Protein AF-A0A090TB58-F1 (afdb_monomer_lite)

Secondary structure (DSSP, 8-state):
-HHHHH-HHHHHHTT--HHHHHHHHHHHHHHHHHHHHHTT--TTS-THHHHHHHHHHHHHHHHHHHHHHHHHHHHHHH-TT--HHHHHHHH-PPP-HHHHHHHHHHHHHHHHH-HHHHIIIIIS---TTHHHHHHHHHHHHHHHHHHHHHHHHHHHHHH-TTS-GGGHHHHHHHHTT-HHHHHHHHHHHHHHHHHHHHHHHHHHHHHHIIIIIHHHHHHHHHHHHHHHHHHHHHHHHHTT-

Sequence (241 aa):
MGLEVVAPDLASELGYQDKHISWFVVGALAIFTMLFGTRHIDNTEHHRGMMMAVAFESIVKLVAFLVVGFFILYLAWERPDIKLTELASSTYQSPNIPTLLIHTGLTMMAIVCLPRQFHTMVVENERAQDLHTARWLFPVYLVLMGLFVLPIAWVGQGLLMGTSPDTFVISIPKFAEANNIALLAFLGGTSAASGMVIVSTIALAIMMSNDLVMPLLLRRIKLAHRSHRHLSGLLLIIRRA

pLDDT: mean 79.63, std 13.16, range [37.31, 96.44]

InterPro domains:
  IPR038377 Sodium/glucose symporter superfamily [G3DSA:1.20.1730.10] (4-240)

Organism: NCBI:txid990268

Foldseek 3Di:
DLCCLLCVVVCVVVVHDPVVVVVVVVVVLVVVLCVLLVVPPPPD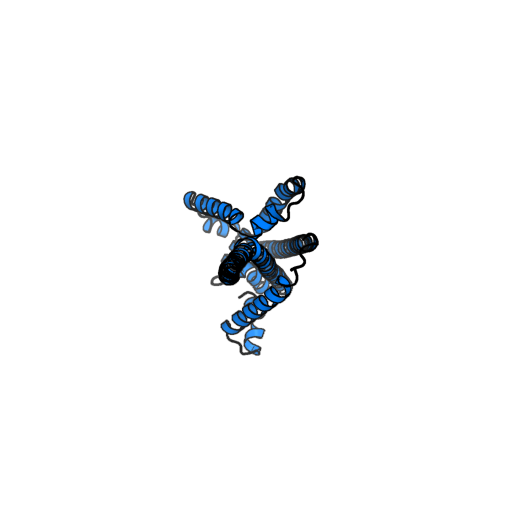DAPVVLVVVLVVLLVLLLVLLLVLLVVLVVVLVVDPLQPVVVLCVVVDDDDPPVVVVVVVVVVVVCCVPQLLNCCCVPVNCPDPVVVVVCVPVVVVSVCSNVVSLSSLQSSCVSPPPPDDSVNSSQNVCVVVVNSVSSVSSVVSVVSVVSSVVNSSSNSVVVCCCVPPVVVVVVVVVVVVVVVVVVVVVVVVVVVVD

Radius of gyration: 26.09 Å; chains: 1; bounding box: 77×50×77 Å

Structure (mmCIF, N/CA/C/O backbone):
data_AF-A0A090TB58-F1
#
_entry.id   AF-A0A090TB58-F1
#
loop_
_atom_site.group_PDB
_atom_site.id
_atom_site.type_symbol
_atom_site.label_atom_id
_atom_site.label_alt_id
_atom_site.label_comp_id
_atom_site.label_asym_id
_atom_site.label_entity_id
_atom_site.label_seq_id
_atom_site.pdbx_PDB_ins_code
_atom_site.Cartn_x
_atom_site.Cartn_y
_atom_site.Cartn_z
_atom_site.occupancy
_atom_site.B_iso_or_equiv
_atom_site.auth_seq_id
_atom_site.auth_comp_id
_atom_site.auth_asym_id
_atom_site.auth_atom_id
_atom_site.pdbx_PDB_model_num
ATOM 1 N N . MET A 1 1 ? 7.534 -13.313 9.478 1.00 57.72 1 MET A N 1
ATOM 2 C CA . MET A 1 1 ? 6.704 -12.161 9.912 1.00 57.72 1 MET A CA 1
ATOM 3 C C . MET A 1 1 ? 5.206 -12.373 9.678 1.00 57.72 1 MET A C 1
ATOM 5 O O . MET A 1 1 ? 4.552 -12.787 10.614 1.00 57.72 1 MET A O 1
ATOM 9 N N . GLY A 1 2 ? 4.614 -12.179 8.488 1.00 61.72 2 GLY A N 1
ATOM 10 C CA . GLY A 1 2 ? 3.152 -12.390 8.326 1.00 61.72 2 GLY A CA 1
ATOM 11 C C . GLY A 1 2 ? 2.697 -13.858 8.430 1.00 61.72 2 GLY A C 1
ATOM 12 O O . GLY A 1 2 ? 1.627 -14.148 8.952 1.00 61.72 2 GLY A O 1
ATOM 13 N N . LEU A 1 3 ? 3.541 -14.785 7.969 1.00 67.81 3 LEU A N 1
ATOM 14 C CA . LEU A 1 3 ? 3.251 -16.223 7.923 1.00 67.81 3 LEU A CA 1
ATOM 15 C C . LEU A 1 3 ? 3.259 -16.865 9.323 1.00 67.81 3 LEU A C 1
ATOM 17 O O . LEU A 1 3 ? 2.386 -17.665 9.618 1.00 67.81 3 LEU A O 1
ATOM 21 N N . GLU A 1 4 ? 4.163 -16.431 10.207 1.00 71.06 4 GLU A N 1
ATOM 22 C CA . GLU A 1 4 ? 4.170 -16.791 11.639 1.00 71.06 4 GLU A CA 1
ATOM 23 C C . GLU A 1 4 ? 2.898 -16.317 12.347 1.00 71.06 4 GLU A C 1
ATOM 25 O O . GLU A 1 4 ? 2.344 -17.011 13.200 1.00 71.06 4 GLU A O 1
ATOM 30 N N . VAL A 1 5 ? 2.404 -15.130 11.974 1.00 69.69 5 VAL A N 1
ATOM 31 C CA . VAL A 1 5 ? 1.143 -14.629 12.513 1.00 69.69 5 VAL A CA 1
ATOM 32 C C . VAL A 1 5 ? -0.003 -15.495 12.006 1.00 69.69 5 VAL A C 1
ATOM 34 O O . VAL A 1 5 ? -0.809 -15.901 12.818 1.00 69.69 5 VAL A O 1
ATOM 37 N N . VAL A 1 6 ? -0.094 -15.860 10.729 1.00 72.75 6 VAL A N 1
ATOM 38 C CA . VAL A 1 6 ? -1.243 -16.650 10.237 1.00 72.75 6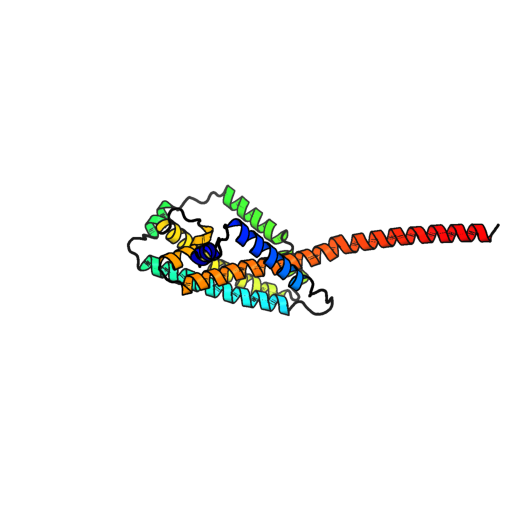 VAL A CA 1
ATOM 39 C C . VAL A 1 6 ? -1.188 -18.132 10.638 1.00 72.75 6 VAL A C 1
ATOM 41 O O . VAL A 1 6 ? -2.221 -18.695 10.989 1.00 72.75 6 VAL A O 1
ATOM 44 N N . ALA A 1 7 ? -0.011 -18.759 10.618 1.00 71.88 7 ALA A N 1
ATOM 45 C CA . ALA A 1 7 ? 0.169 -20.197 10.823 1.00 71.88 7 ALA A CA 1
ATOM 46 C C . ALA A 1 7 ? 1.388 -20.485 11.731 1.00 71.88 7 ALA A C 1
ATOM 48 O O . ALA A 1 7 ? 2.452 -20.861 11.233 1.00 71.88 7 ALA A O 1
ATOM 49 N N . PRO A 1 8 ? 1.255 -20.305 13.060 1.00 68.19 8 PRO A N 1
ATOM 50 C CA . PRO A 1 8 ? 2.366 -20.461 14.003 1.00 68.19 8 PRO A CA 1
ATOM 51 C C . PRO A 1 8 ? 2.846 -21.916 14.124 1.00 68.19 8 PRO A C 1
ATOM 53 O O . PRO A 1 8 ? 4.046 -22.152 14.249 1.00 68.19 8 PRO A O 1
ATOM 56 N N . ASP A 1 9 ? 1.934 -22.886 14.014 1.00 66.62 9 ASP A N 1
ATOM 57 C CA . ASP A 1 9 ? 2.252 -24.313 14.168 1.00 66.62 9 ASP A CA 1
ATOM 58 C C . ASP A 1 9 ? 3.014 -24.890 12.969 1.00 66.62 9 ASP A C 1
ATOM 60 O O . ASP A 1 9 ? 3.738 -25.871 13.088 1.00 66.62 9 ASP A O 1
ATOM 64 N N . LEU A 1 10 ? 2.935 -24.233 11.809 1.00 65.00 10 LEU A N 1
ATOM 65 C CA . LEU A 1 10 ? 3.640 -24.668 10.603 1.00 65.00 10 LEU A CA 1
ATOM 66 C C . LEU A 1 10 ? 5.163 -24.539 10.768 1.00 65.00 10 LEU A C 1
ATOM 68 O O . LEU A 1 10 ? 5.919 -25.362 10.261 1.00 65.00 10 LEU A O 1
ATOM 72 N N . ALA A 1 11 ? 5.629 -23.520 11.496 1.00 59.50 11 ALA A N 1
ATOM 73 C CA . ALA A 1 11 ? 7.052 -23.328 11.771 1.00 59.50 11 ALA A CA 1
ATOM 74 C C . ALA A 1 11 ? 7.581 -24.332 12.812 1.00 59.50 11 ALA A C 1
ATOM 76 O O . ALA A 1 11 ? 8.716 -24.804 12.688 1.00 59.50 11 ALA A O 1
ATOM 77 N N . SER A 1 12 ? 6.755 -24.689 13.804 1.00 61.09 12 SER A N 1
ATOM 78 C CA . SER A 1 12 ? 7.118 -25.631 14.868 1.00 61.09 12 SER A CA 1
ATOM 79 C C . SER A 1 12 ? 7.052 -27.094 14.411 1.00 61.09 12 SER A C 1
ATOM 81 O O . SER A 1 12 ? 7.978 -27.847 14.711 1.00 61.09 12 SER A O 1
ATOM 83 N N . GLU A 1 13 ? 6.043 -27.490 13.625 1.00 60.81 13 GLU A N 1
ATOM 84 C CA . GLU A 1 13 ? 5.912 -28.851 13.074 1.00 60.81 13 GLU A CA 1
ATOM 85 C C . GLU A 1 13 ? 7.016 -29.194 12.066 1.00 60.81 13 GLU A C 1
ATOM 87 O O . GLU A 1 13 ? 7.486 -30.331 12.017 1.00 60.81 13 GLU A O 1
ATOM 92 N N . LEU A 1 14 ? 7.476 -28.213 11.284 1.00 62.59 14 LEU A N 1
ATOM 93 C CA . LEU A 1 14 ? 8.572 -28.394 10.326 1.00 62.59 14 LEU A CA 1
ATOM 94 C C . LEU A 1 14 ? 9.970 -28.191 10.951 1.00 62.59 14 LEU A C 1
ATOM 96 O O . LEU A 1 14 ? 10.971 -28.328 10.248 1.00 62.59 14 LEU A O 1
ATOM 100 N N . GLY A 1 15 ? 10.063 -27.881 12.252 1.00 57.50 15 GLY A N 1
ATOM 101 C CA . GLY A 1 15 ? 11.331 -27.750 12.986 1.00 57.50 15 GLY A CA 1
ATOM 102 C C . GLY A 1 15 ? 12.247 -26.612 12.509 1.00 57.50 15 GLY A C 1
ATOM 103 O O . GLY A 1 15 ? 13.455 -26.645 12.758 1.00 57.50 15 GLY A O 1
ATOM 104 N N . TYR A 1 16 ? 11.711 -25.612 11.807 1.00 58.69 16 TYR A N 1
ATOM 105 C CA . TYR A 1 16 ? 12.502 -24.541 11.201 1.00 58.69 16 TYR A CA 1
ATOM 106 C C . TYR A 1 16 ? 12.598 -23.317 12.125 1.00 58.69 16 TYR A C 1
ATOM 108 O O . TYR A 1 16 ? 11.589 -22.724 12.486 1.00 58.69 16 TYR A O 1
ATOM 116 N N . GLN A 1 17 ? 13.820 -22.871 12.451 1.00 59.25 17 GLN A N 1
ATOM 117 C CA . GLN A 1 17 ? 14.027 -21.551 13.070 1.00 59.25 17 GLN A CA 1
ATOM 118 C C . GLN A 1 17 ? 13.625 -20.423 12.098 1.00 59.25 17 GLN A C 1
ATOM 120 O O . GLN A 1 17 ? 13.958 -20.493 10.911 1.00 59.25 17 GLN A O 1
ATOM 125 N N . ASP A 1 18 ? 13.021 -19.343 12.611 1.00 60.25 18 ASP A N 1
ATOM 126 C CA . ASP A 1 18 ? 12.476 -18.185 11.860 1.00 60.25 18 ASP A CA 1
ATOM 127 C C . ASP A 1 18 ? 13.403 -17.617 10.765 1.00 60.25 18 ASP A C 1
ATOM 129 O O . ASP A 1 18 ? 12.964 -17.149 9.706 1.00 60.25 18 ASP A O 1
ATOM 133 N N . LYS A 1 19 ? 14.724 -17.689 10.977 1.00 63.06 19 LYS A N 1
ATOM 134 C CA . LYS A 1 19 ? 15.720 -17.250 9.988 1.00 63.06 19 LYS A CA 1
ATOM 135 C C . LYS A 1 19 ? 15.670 -18.070 8.697 1.00 63.06 19 LYS A C 1
ATOM 137 O O . LYS A 1 19 ? 15.823 -17.502 7.619 1.00 63.06 19 LYS A O 1
ATOM 142 N N . HIS A 1 20 ? 15.456 -19.379 8.774 1.00 71.69 20 HIS A N 1
ATOM 143 C CA . HIS A 1 20 ? 15.506 -20.265 7.609 1.00 71.69 20 HIS A CA 1
ATOM 144 C C . HIS A 1 20 ? 14.312 -20.077 6.668 1.00 71.69 20 HIS A C 1
ATOM 146 O O . HIS A 1 20 ? 14.496 -20.093 5.451 1.00 71.69 20 HIS A O 1
ATOM 152 N N . ILE A 1 21 ? 13.120 -19.820 7.215 1.00 76.88 21 ILE A N 1
ATOM 153 C CA . ILE A 1 21 ? 11.912 -19.536 6.425 1.00 76.88 21 ILE A CA 1
ATOM 154 C C . ILE A 1 21 ? 12.122 -18.260 5.602 1.00 76.88 21 ILE A C 1
ATOM 156 O O . ILE A 1 21 ? 11.825 -18.226 4.409 1.00 76.88 21 ILE A O 1
ATOM 160 N N . SER A 1 22 ? 12.719 -17.232 6.209 1.00 78.94 22 SER A N 1
ATOM 161 C CA . SER A 1 22 ? 13.017 -15.966 5.530 1.00 78.94 22 SER A CA 1
ATOM 162 C C . SER A 1 22 ? 13.982 -16.151 4.351 1.00 78.94 22 SER A C 1
ATOM 164 O O . SER A 1 22 ? 13.716 -15.650 3.260 1.00 78.94 22 SER A O 1
ATOM 166 N N . TRP A 1 23 ? 15.066 -16.917 4.528 1.00 80.69 23 TRP A N 1
ATOM 167 C CA . TRP A 1 23 ? 16.008 -17.222 3.440 1.00 80.69 23 TRP A CA 1
ATOM 168 C C . TRP A 1 23 ? 15.365 -18.027 2.311 1.00 80.69 23 TRP A C 1
ATOM 170 O O . TRP A 1 23 ? 15.622 -17.744 1.139 1.00 80.69 23 TRP A O 1
ATOM 180 N N . PHE A 1 24 ? 14.509 -18.994 2.648 1.00 84.12 24 PHE A N 1
ATOM 181 C CA . PHE A 1 24 ? 13.777 -19.773 1.654 1.00 84.12 24 PHE A CA 1
ATOM 182 C C . PHE A 1 24 ? 12.836 -18.890 0.830 1.00 84.12 24 PHE A C 1
ATOM 184 O O . PHE A 1 24 ? 12.876 -18.939 -0.399 1.00 84.12 24 PHE A O 1
ATOM 191 N N . VAL A 1 25 ? 12.047 -18.032 1.488 1.00 80.81 25 VAL A N 1
ATOM 192 C CA . VAL A 1 25 ? 11.149 -17.087 0.807 1.00 80.81 25 VAL A CA 1
ATOM 193 C C . VAL A 1 25 ? 11.943 -16.154 -0.102 1.00 80.81 25 VAL A C 1
ATOM 195 O O . VAL A 1 25 ? 11.568 -15.988 -1.258 1.00 80.81 25 VAL A O 1
ATOM 198 N N . VAL A 1 26 ? 13.066 -15.598 0.363 1.00 82.44 26 VAL A N 1
ATOM 199 C CA . VAL A 1 26 ? 13.933 -14.737 -0.461 1.00 82.44 26 VAL A CA 1
ATOM 200 C C . VAL A 1 26 ? 14.472 -15.488 -1.681 1.00 82.44 26 VAL A C 1
ATOM 202 O O . VAL A 1 26 ? 14.406 -14.962 -2.791 1.00 82.44 26 VAL A O 1
ATOM 205 N N . GLY A 1 27 ? 14.962 -16.718 -1.506 1.00 86.88 27 GLY A N 1
ATOM 206 C CA . GLY A 1 27 ? 15.452 -17.547 -2.609 1.00 86.88 27 GLY A CA 1
ATOM 207 C C . GLY A 1 27 ? 14.359 -17.872 -3.629 1.00 86.88 27 GLY A C 1
ATOM 208 O O . GLY A 1 27 ? 14.562 -17.692 -4.830 1.00 86.88 27 GLY A O 1
ATOM 209 N N . ALA A 1 28 ? 13.174 -18.271 -3.161 1.00 83.62 28 ALA A N 1
ATOM 210 C CA . ALA A 1 28 ? 12.022 -18.541 -4.016 1.00 83.62 28 ALA A CA 1
ATOM 211 C C . ALA A 1 28 ? 11.583 -17.287 -4.788 1.00 83.62 28 ALA A C 1
ATOM 213 O O . ALA A 1 28 ? 11.340 -17.358 -5.991 1.00 83.62 28 ALA A O 1
ATOM 214 N N . LEU A 1 29 ? 11.542 -16.130 -4.123 1.00 77.44 29 LEU A N 1
ATOM 215 C CA . LEU A 1 29 ? 11.151 -14.855 -4.722 1.00 77.44 29 LEU A CA 1
ATOM 216 C C . LEU A 1 29 ? 12.197 -14.376 -5.739 1.00 77.44 29 LEU A C 1
ATOM 218 O O . LEU A 1 29 ? 11.829 -13.869 -6.797 1.00 77.44 29 LEU A O 1
ATOM 222 N N . ALA A 1 30 ? 13.487 -14.615 -5.486 1.00 81.06 30 ALA A N 1
ATOM 223 C CA . ALA A 1 30 ? 14.558 -14.356 -6.445 1.00 81.06 30 ALA A CA 1
ATOM 224 C C . ALA A 1 30 ? 14.442 -15.245 -7.693 1.00 81.06 30 ALA A C 1
ATOM 226 O O . ALA A 1 30 ? 14.474 -14.725 -8.808 1.00 81.06 30 ALA A O 1
ATOM 227 N N . ILE A 1 31 ? 14.248 -16.559 -7.525 1.00 83.44 31 ILE A N 1
ATOM 228 C CA . ILE A 1 31 ? 14.061 -17.499 -8.644 1.00 83.44 31 ILE A CA 1
ATOM 229 C C . ILE A 1 31 ? 12.812 -17.130 -9.445 1.00 83.44 31 ILE A C 1
ATOM 231 O O . ILE A 1 31 ? 12.877 -17.023 -10.667 1.00 83.44 31 ILE A O 1
ATOM 235 N N . PHE A 1 32 ? 11.690 -16.885 -8.766 1.00 75.25 32 PHE A N 1
ATOM 236 C CA . PHE A 1 32 ? 10.451 -16.442 -9.396 1.00 75.25 32 PHE A CA 1
ATOM 237 C C . PHE A 1 32 ? 10.685 -15.161 -10.205 1.00 75.25 32 PHE A C 1
ATOM 239 O O . PHE A 1 32 ? 10.363 -15.095 -11.388 1.00 75.25 32 PHE A O 1
ATOM 246 N N . THR A 1 33 ? 11.341 -14.165 -9.614 1.00 70.94 33 THR A N 1
ATOM 247 C CA . THR A 1 33 ? 11.639 -12.907 -10.306 1.00 70.94 33 THR A CA 1
ATOM 248 C C . THR A 1 33 ? 12.574 -13.114 -11.499 1.00 70.94 33 THR A C 1
ATOM 250 O O . THR A 1 33 ? 12.369 -12.485 -12.532 1.00 70.94 33 THR A O 1
ATOM 253 N N . MET A 1 34 ? 13.555 -14.020 -11.425 1.00 74.25 34 MET A N 1
ATOM 254 C CA . MET A 1 34 ? 14.390 -14.370 -12.582 1.00 74.25 34 MET A CA 1
ATOM 255 C C . MET A 1 34 ? 13.572 -15.045 -13.687 1.00 74.25 34 MET A C 1
ATOM 257 O O . MET A 1 34 ? 13.673 -14.644 -14.844 1.00 74.25 34 MET A O 1
ATOM 261 N N . LEU A 1 35 ? 12.737 -16.031 -13.353 1.00 69.06 35 LEU A N 1
ATOM 262 C CA . LEU A 1 35 ? 11.929 -16.774 -14.325 1.00 69.06 35 LEU A CA 1
ATOM 263 C C . LEU A 1 35 ? 10.916 -15.878 -15.046 1.00 69.06 35 LEU A C 1
ATOM 265 O O . LEU A 1 35 ? 10.750 -15.982 -16.259 1.00 69.06 35 LEU A O 1
ATOM 269 N N . PHE A 1 36 ? 10.258 -14.982 -14.313 1.00 63.22 36 PHE A N 1
ATOM 270 C CA . PHE A 1 36 ? 9.245 -14.088 -14.876 1.00 63.22 36 PHE A CA 1
ATOM 271 C C . PHE A 1 36 ? 9.842 -12.791 -15.451 1.00 63.22 36 PHE A C 1
ATOM 273 O O . PHE A 1 36 ? 9.320 -12.260 -16.432 1.00 63.22 36 PHE A O 1
ATOM 280 N N . GLY A 1 37 ? 10.965 -12.310 -14.909 1.00 60.88 37 GLY A N 1
ATOM 281 C CA . GLY A 1 37 ? 11.658 -11.101 -15.365 1.00 60.88 37 GLY A CA 1
ATOM 282 C C . GLY A 1 37 ? 12.510 -11.296 -16.623 1.00 60.88 37 GLY A C 1
ATOM 283 O O . GLY A 1 37 ? 12.639 -10.366 -17.412 1.00 60.88 37 GLY A O 1
ATOM 284 N N . THR A 1 38 ? 13.054 -12.496 -16.861 1.00 59.62 38 THR A N 1
ATOM 285 C CA . THR A 1 38 ? 13.871 -12.788 -18.063 1.00 59.62 38 THR A CA 1
ATOM 286 C C . THR A 1 38 ? 13.047 -13.173 -19.291 1.00 59.62 38 THR A C 1
ATOM 288 O O . THR A 1 38 ? 13.535 -13.070 -20.412 1.00 59.62 38 THR A O 1
ATOM 291 N N . ARG A 1 39 ? 11.785 -13.583 -19.109 1.00 53.47 39 ARG A N 1
ATOM 292 C CA . ARG A 1 39 ? 10.927 -14.079 -20.199 1.00 53.47 39 ARG A CA 1
ATOM 293 C C . ARG A 1 39 ? 10.311 -12.976 -21.077 1.00 53.47 39 ARG A C 1
ATOM 295 O O . ARG A 1 39 ? 9.636 -13.294 -22.044 1.00 53.47 39 ARG A O 1
ATOM 302 N N . HIS A 1 40 ? 10.569 -11.701 -20.786 1.00 50.56 40 HIS A N 1
ATOM 303 C CA . HIS A 1 40 ? 10.008 -10.558 -21.522 1.00 50.56 40 HIS A CA 1
ATOM 304 C C . HIS A 1 40 ? 11.030 -9.845 -22.432 1.00 50.56 40 HIS A C 1
ATOM 306 O O . HIS A 1 40 ? 10.889 -8.661 -22.713 1.00 50.56 40 HIS A O 1
ATOM 312 N N . ILE A 1 41 ? 12.053 -10.555 -22.931 1.00 44.72 41 ILE A N 1
ATOM 313 C CA . ILE A 1 41 ? 13.014 -10.036 -23.933 1.00 44.72 41 ILE A CA 1
ATOM 314 C C . ILE A 1 41 ? 12.413 -10.106 -25.356 1.00 44.72 41 ILE A C 1
ATOM 316 O O . ILE A 1 41 ? 13.11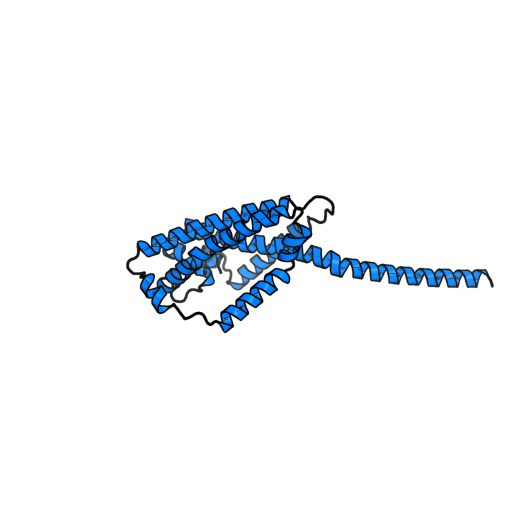6 -10.393 -26.318 1.00 44.72 41 ILE A O 1
ATOM 320 N N . ASP A 1 42 ? 11.112 -9.848 -25.516 1.00 42.97 42 ASP A N 1
ATOM 321 C CA . ASP A 1 42 ? 10.522 -9.668 -26.845 1.00 42.97 42 ASP A CA 1
ATOM 322 C C . ASP A 1 42 ? 10.283 -8.185 -27.102 1.00 42.97 42 ASP A C 1
ATOM 324 O O . ASP A 1 42 ? 9.368 -7.541 -26.596 1.00 42.97 42 ASP A O 1
ATOM 328 N N . ASN A 1 43 ? 11.193 -7.646 -27.901 1.00 43.91 43 ASN A N 1
ATOM 329 C CA . ASN A 1 43 ? 11.410 -6.235 -28.173 1.00 43.91 43 ASN A CA 1
ATOM 330 C C . ASN A 1 43 ? 10.376 -5.643 -29.156 1.00 43.91 43 ASN A C 1
ATOM 332 O O . ASN A 1 43 ? 10.714 -4.732 -29.909 1.00 43.91 43 ASN A O 1
ATOM 336 N N . THR A 1 44 ? 9.144 -6.172 -29.210 1.00 39.19 44 THR A N 1
ATOM 337 C CA . THR A 1 44 ? 8.198 -5.789 -30.279 1.00 39.19 44 THR A CA 1
ATOM 338 C C . THR A 1 44 ? 6.698 -5.929 -30.001 1.00 39.19 44 THR A C 1
ATOM 340 O O . THR A 1 44 ? 5.923 -5.563 -30.880 1.00 39.19 44 THR A O 1
ATOM 343 N N . GLU A 1 45 ? 6.247 -6.364 -28.821 1.00 37.31 45 GLU A N 1
ATOM 344 C CA . GLU A 1 45 ? 4.814 -6.307 -28.484 1.00 37.31 45 GLU A CA 1
ATOM 345 C C . GLU A 1 45 ? 4.567 -5.475 -27.227 1.00 37.31 45 GLU A C 1
ATOM 347 O O . GLU A 1 45 ? 5.136 -5.704 -26.163 1.00 37.31 45 GLU A O 1
ATOM 352 N N . HIS A 1 46 ? 3.714 -4.465 -27.386 1.00 50.62 46 HIS A N 1
ATOM 353 C CA . HIS A 1 46 ? 3.259 -3.536 -26.361 1.00 50.62 46 HIS A CA 1
ATOM 354 C C . HIS A 1 46 ? 2.999 -4.182 -24.991 1.00 50.62 46 HIS A C 1
ATOM 356 O O . HIS A 1 46 ? 2.180 -5.089 -24.853 1.00 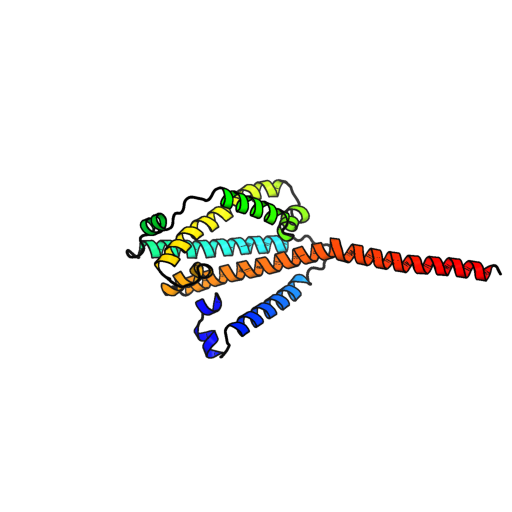50.62 46 HIS A O 1
ATOM 362 N N . HIS A 1 47 ? 3.580 -3.584 -23.951 1.00 55.03 47 HIS A N 1
ATOM 363 C CA . HIS A 1 47 ? 3.496 -3.922 -22.520 1.00 55.03 47 HIS A CA 1
ATOM 364 C C . HIS A 1 47 ? 2.086 -3.822 -21.879 1.00 55.03 47 HIS A C 1
ATOM 366 O O . HIS A 1 47 ? 1.928 -3.949 -20.658 1.00 55.03 47 HIS A O 1
ATOM 372 N N . ARG A 1 48 ? 1.024 -3.705 -22.687 1.00 57.94 48 ARG A N 1
ATOM 373 C CA . ARG A 1 48 ? -0.372 -3.540 -22.245 1.00 57.94 48 ARG A CA 1
ATOM 374 C C . ARG A 1 48 ? -0.846 -4.654 -21.305 1.00 57.94 48 ARG A C 1
ATOM 376 O O . ARG A 1 48 ? -1.584 -4.381 -20.361 1.00 57.94 48 ARG A O 1
ATOM 383 N N . GLY A 1 49 ? -0.414 -5.899 -21.522 1.00 65.56 49 GLY A N 1
ATOM 384 C CA . GLY A 1 49 ? -0.810 -7.042 -20.686 1.00 65.56 49 GLY A CA 1
ATOM 385 C C . GLY A 1 49 ? -0.295 -6.958 -19.243 1.00 65.56 49 GLY A C 1
ATOM 386 O O . GLY A 1 49 ? -1.023 -7.283 -18.305 1.00 65.56 49 GLY A O 1
ATOM 387 N N . MET A 1 50 ? 0.928 -6.456 -19.051 1.00 70.56 50 MET A N 1
ATOM 388 C CA . MET A 1 50 ? 1.550 -6.327 -17.729 1.00 70.56 50 MET A CA 1
ATOM 389 C C . MET A 1 50 ? 0.845 -5.259 -16.889 1.00 70.56 50 MET A C 1
ATOM 391 O O . MET A 1 50 ? 0.512 -5.498 -15.729 1.00 70.56 50 MET A O 1
ATOM 395 N N . MET A 1 51 ? 0.552 -4.102 -17.487 1.00 75.56 51 MET A N 1
ATOM 396 C CA . MET A 1 51 ? -0.148 -3.016 -16.799 1.00 75.56 51 MET A CA 1
ATOM 397 C C . MET A 1 51 ? -1.581 -3.383 -16.420 1.00 75.56 51 MET A C 1
ATOM 399 O O . MET A 1 51 ? -2.020 -3.067 -15.314 1.00 75.56 51 MET A O 1
ATOM 403 N N . MET A 1 52 ? -2.295 -4.093 -17.297 1.00 77.44 52 MET A N 1
ATOM 404 C CA . MET A 1 52 ? -3.644 -4.580 -16.999 1.00 77.44 52 MET A CA 1
ATOM 405 C C . MET A 1 52 ? -3.648 -5.586 -15.844 1.00 77.44 52 MET A C 1
ATOM 407 O O . MET A 1 52 ? -4.521 -5.511 -14.977 1.00 77.44 52 MET A O 1
ATOM 411 N N . ALA A 1 53 ? -2.655 -6.479 -15.783 1.00 81.25 53 ALA A N 1
ATOM 412 C CA . ALA A 1 53 ? -2.502 -7.409 -14.668 1.00 81.25 53 ALA A CA 1
ATOM 413 C C . ALA A 1 53 ? -2.269 -6.667 -13.342 1.00 81.25 53 ALA A C 1
ATOM 415 O O . ALA A 1 53 ? -2.972 -6.927 -12.369 1.00 81.25 53 ALA A O 1
ATOM 416 N N . VAL A 1 54 ? -1.356 -5.689 -13.316 1.00 80.62 54 VAL A N 1
ATOM 417 C CA . VAL A 1 54 ? -1.073 -4.871 -12.120 1.00 80.62 54 VAL A CA 1
ATOM 418 C C . VAL A 1 54 ? -2.294 -4.052 -11.691 1.00 80.62 54 VAL A C 1
ATOM 420 O O . VAL A 1 54 ? -2.560 -3.918 -10.493 1.00 80.62 54 VAL A O 1
ATOM 423 N N . ALA A 1 55 ? -3.060 -3.515 -12.645 1.00 85.50 55 ALA A N 1
ATOM 424 C CA . ALA A 1 55 ? -4.286 -2.776 -12.360 1.00 85.50 55 ALA A CA 1
ATOM 425 C C . ALA A 1 55 ? -5.354 -3.676 -11.721 1.00 85.50 55 ALA A C 1
ATOM 427 O O . ALA A 1 55 ? -5.902 -3.327 -10.675 1.00 85.50 55 ALA A O 1
ATOM 428 N N . PHE A 1 56 ? -5.600 -4.857 -12.296 1.00 88.88 56 PHE A N 1
ATOM 429 C CA . PHE A 1 56 ? -6.526 -5.840 -11.733 1.00 88.88 56 PHE A CA 1
ATOM 430 C C . PHE A 1 56 ? -6.091 -6.290 -10.332 1.00 88.88 56 PHE A C 1
ATOM 432 O O . PHE A 1 56 ? -6.881 -6.269 -9.389 1.00 88.88 56 PHE A O 1
ATOM 439 N N . GLU A 1 57 ? -4.811 -6.617 -10.173 1.00 88.62 57 GLU A N 1
ATOM 440 C CA . GLU A 1 57 ? -4.224 -7.004 -8.894 1.00 88.62 57 GLU A CA 1
ATOM 441 C C . GLU A 1 57 ? -4.400 -5.901 -7.833 1.00 88.62 57 GLU A C 1
ATOM 443 O O . GLU A 1 57 ? -4.715 -6.183 -6.679 1.00 88.62 57 GLU A O 1
ATOM 448 N N . SER A 1 58 ? -4.262 -4.629 -8.221 1.00 90.62 58 SER A N 1
ATOM 449 C CA . SER A 1 58 ? -4.459 -3.477 -7.329 1.00 90.62 58 SER A CA 1
ATOM 450 C C . SER A 1 58 ? -5.913 -3.304 -6.885 1.00 90.62 58 SER A C 1
ATOM 452 O O . SER A 1 58 ? -6.150 -2.922 -5.739 1.00 90.62 58 SER A O 1
ATOM 454 N N . ILE A 1 59 ? -6.890 -3.634 -7.738 1.00 93.12 59 ILE A N 1
ATOM 455 C CA . ILE A 1 59 ? -8.310 -3.663 -7.350 1.00 93.12 59 ILE A CA 1
ATOM 456 C C . ILE A 1 59 ? -8.539 -4.748 -6.297 1.00 93.12 59 ILE A C 1
ATOM 458 O O . ILE A 1 59 ? -9.158 -4.477 -5.269 1.00 93.12 59 ILE A O 1
ATOM 462 N N . VAL A 1 60 ? -7.999 -5.952 -6.511 1.00 93.25 60 VAL A N 1
ATOM 463 C CA . VAL A 1 60 ? -8.116 -7.056 -5.545 1.00 93.25 60 VAL A CA 1
ATOM 464 C C . VAL A 1 60 ? -7.470 -6.681 -4.206 1.00 93.25 60 VAL A C 1
ATOM 466 O O . VAL A 1 60 ? -8.085 -6.892 -3.161 1.00 93.25 60 VAL A O 1
ATOM 469 N N . LYS A 1 61 ? -6.284 -6.052 -4.220 1.00 93.62 61 LYS A N 1
ATOM 470 C CA . LYS A 1 61 ? -5.610 -5.535 -3.010 1.00 93.62 61 LYS A CA 1
ATOM 471 C C . LYS A 1 61 ? -6.465 -4.516 -2.272 1.00 93.62 61 LYS A C 1
ATOM 473 O O . LYS A 1 61 ? -6.590 -4.601 -1.054 1.00 93.62 61 LYS A O 1
ATOM 478 N N . LEU A 1 62 ? -7.048 -3.569 -3.004 1.00 95.00 62 LEU A N 1
ATOM 479 C CA . LEU A 1 62 ? -7.902 -2.545 -2.419 1.00 95.00 62 LEU A CA 1
ATOM 480 C C . LEU A 1 62 ? -9.139 -3.171 -1.778 1.00 95.00 62 LEU A C 1
ATOM 482 O O . LEU A 1 62 ? -9.409 -2.898 -0.617 1.00 95.00 62 LEU A O 1
ATOM 486 N N . VAL A 1 63 ? -9.859 -4.039 -2.492 1.00 95.69 63 VAL A N 1
ATOM 487 C CA . VAL A 1 63 ? -11.043 -4.723 -1.950 1.00 95.69 63 VAL A CA 1
ATOM 488 C C . VAL A 1 63 ? -10.676 -5.527 -0.706 1.00 95.69 63 VAL A C 1
ATOM 490 O O . VAL A 1 63 ? -11.362 -5.414 0.307 1.00 95.69 63 VAL A O 1
ATOM 493 N N . ALA A 1 64 ? -9.575 -6.281 -0.747 1.00 95.25 64 ALA A N 1
ATOM 494 C CA . ALA A 1 64 ? -9.117 -7.046 0.403 1.00 95.25 64 ALA A CA 1
ATOM 495 C C . ALA A 1 64 ? -8.830 -6.137 1.609 1.00 95.25 64 ALA A C 1
ATOM 497 O O . ALA A 1 64 ? -9.305 -6.388 2.716 1.00 95.25 64 ALA A O 1
ATOM 498 N N . PHE A 1 65 ? -8.109 -5.039 1.382 1.00 95.81 65 PHE A N 1
ATOM 499 C CA . PHE A 1 65 ? -7.773 -4.081 2.427 1.00 95.81 65 PHE A CA 1
ATOM 500 C C . PHE A 1 65 ? -9.008 -3.366 2.995 1.00 95.81 65 PHE A C 1
ATOM 502 O O . PHE A 1 65 ? -9.115 -3.212 4.209 1.00 95.81 65 PHE A O 1
ATOM 509 N N . LEU A 1 66 ? -9.972 -2.990 2.149 1.00 96.44 66 LEU A N 1
ATOM 510 C CA . LEU A 1 66 ? -11.234 -2.383 2.576 1.00 96.44 66 LEU A CA 1
ATOM 511 C C . LEU A 1 66 ? -12.057 -3.345 3.435 1.00 96.44 66 LEU A C 1
ATOM 513 O O . LEU A 1 66 ? -12.546 -2.944 4.486 1.00 96.44 66 LEU A O 1
ATOM 517 N N . VAL A 1 67 ? -12.185 -4.613 3.030 1.00 96.44 67 VAL A N 1
ATOM 518 C CA . VAL A 1 67 ? -12.905 -5.637 3.810 1.00 96.44 67 VAL A CA 1
ATOM 519 C C . VAL A 1 67 ? -12.286 -5.796 5.199 1.00 96.44 67 VAL A C 1
ATOM 521 O O . VAL A 1 67 ? -13.004 -5.779 6.198 1.00 96.44 67 VAL A O 1
ATOM 524 N N . VAL A 1 68 ? -10.956 -5.890 5.274 1.00 96.31 68 VAL A N 1
ATOM 525 C CA . VAL A 1 68 ? -10.228 -5.981 6.550 1.00 96.31 68 VAL A CA 1
ATOM 526 C C . VAL A 1 68 ? -10.415 -4.708 7.378 1.00 96.31 68 VAL A C 1
ATOM 528 O O . VAL A 1 68 ? -10.695 -4.785 8.571 1.00 96.31 68 VAL A O 1
ATOM 531 N N . GLY A 1 69 ? -10.318 -3.535 6.753 1.00 95.44 69 GLY A N 1
ATOM 532 C CA . GLY A 1 69 ? -10.510 -2.247 7.412 1.00 95.44 69 GLY A CA 1
ATOM 533 C C . GLY A 1 69 ? -11.913 -2.077 8.000 1.00 95.44 69 GLY A C 1
ATOM 534 O O . GLY A 1 69 ? -12.048 -1.691 9.161 1.00 95.44 69 GLY A O 1
ATOM 535 N N . PHE A 1 70 ? -12.959 -2.419 7.242 1.00 96.19 70 PHE A N 1
ATOM 536 C CA . PHE A 1 70 ? -14.341 -2.401 7.730 1.00 96.19 70 PHE A CA 1
ATOM 537 C C . PHE A 1 70 ? -14.562 -3.399 8.864 1.00 96.19 70 PHE A C 1
ATOM 539 O O . PHE A 1 70 ? -15.213 -3.053 9.847 1.00 96.19 70 PHE A O 1
ATOM 546 N N . PHE A 1 71 ? -13.993 -4.602 8.766 1.00 95.50 71 PHE A N 1
ATOM 547 C CA . PHE A 1 71 ? -14.050 -5.577 9.852 1.00 95.50 71 PHE A CA 1
ATOM 548 C C . PHE A 1 71 ? -13.410 -5.038 11.138 1.00 95.50 71 PHE A C 1
ATOM 550 O O . PHE A 1 71 ? -13.986 -5.167 12.213 1.00 95.50 71 PHE A O 1
ATOM 557 N N . ILE A 1 72 ? -12.251 -4.386 11.035 1.00 94.25 72 ILE A N 1
ATOM 558 C CA . ILE A 1 72 ? -11.556 -3.813 12.195 1.00 94.25 72 ILE A CA 1
ATOM 559 C C . ILE A 1 72 ? -12.358 -2.657 12.811 1.00 94.25 72 ILE A C 1
ATOM 561 O O . ILE A 1 72 ? -12.431 -2.554 14.034 1.00 94.25 72 ILE A O 1
ATOM 565 N N . LEU A 1 73 ? -13.009 -1.823 11.994 1.00 92.44 73 LEU A N 1
ATOM 566 C CA . LEU A 1 73 ? -13.933 -0.800 12.497 1.00 92.44 73 LEU A CA 1
ATOM 567 C C . LEU A 1 73 ? -15.149 -1.408 13.199 1.00 92.44 73 LEU A C 1
ATOM 569 O O . LEU A 1 73 ? -15.537 -0.929 14.261 1.00 92.44 73 LEU A O 1
ATOM 573 N N . TYR A 1 74 ? -15.736 -2.456 12.621 1.00 93.00 74 TYR A N 1
ATOM 574 C CA . TYR A 1 74 ? -16.854 -3.175 13.225 1.00 93.00 74 TYR A CA 1
ATOM 575 C C . TYR A 1 74 ? -16.458 -3.777 14.579 1.00 93.00 74 TYR A C 1
ATOM 577 O O . TYR A 1 74 ? -17.145 -3.552 15.572 1.00 93.00 74 TYR A O 1
ATOM 585 N N . LEU A 1 75 ? -15.297 -4.433 14.647 1.00 91.44 75 LEU A N 1
ATOM 586 C CA . LEU A 1 75 ? -14.740 -4.981 15.884 1.00 91.44 75 LEU A CA 1
ATOM 587 C C . LEU A 1 75 ? -14.546 -3.896 16.953 1.00 91.44 75 LEU A C 1
ATOM 589 O O . LEU A 1 75 ? -14.860 -4.109 18.122 1.00 91.44 75 LEU A O 1
ATOM 593 N N . ALA A 1 76 ? -14.039 -2.730 16.556 1.00 89.44 76 ALA A N 1
ATOM 594 C CA . ALA A 1 76 ? -13.842 -1.608 17.465 1.00 89.44 76 ALA A CA 1
ATOM 595 C C . ALA A 1 76 ? -15.161 -0.985 17.944 1.00 89.44 76 ALA A C 1
ATOM 597 O O . ALA A 1 76 ? -15.212 -0.454 19.048 1.00 89.44 76 ALA A O 1
ATOM 598 N N . TRP A 1 77 ? -16.222 -1.056 17.137 1.00 87.81 77 TRP A N 1
ATOM 599 C CA . TRP A 1 77 ? -17.560 -0.616 17.532 1.00 87.81 77 TRP A CA 1
ATOM 600 C C . TRP A 1 77 ? -18.223 -1.590 18.512 1.00 87.81 77 TRP A C 1
ATOM 602 O O . TRP A 1 77 ? -18.901 -1.169 19.446 1.00 87.81 77 TRP A O 1
ATOM 612 N N . GLU A 1 78 ? -18.044 -2.893 18.300 1.00 88.69 78 GLU A N 1
ATOM 613 C CA . GLU A 1 78 ? -18.642 -3.938 19.136 1.00 88.69 78 GLU A CA 1
ATOM 614 C C . GLU A 1 78 ? -17.957 -4.062 20.506 1.00 88.69 78 GLU A C 1
ATOM 616 O O . GLU A 1 78 ? -18.597 -4.428 21.493 1.00 88.69 78 GLU A O 1
ATOM 621 N N . ARG A 1 79 ? -16.665 -3.721 20.593 1.00 82.69 79 ARG A N 1
ATOM 622 C CA . ARG A 1 79 ? -15.876 -3.777 21.830 1.00 82.69 79 ARG A CA 1
ATOM 623 C C . ARG A 1 79 ? -15.951 -2.454 22.611 1.00 82.69 79 ARG A C 1
ATOM 625 O O . ARG A 1 79 ? -15.267 -1.501 22.240 1.00 82.69 79 ARG A O 1
ATOM 632 N N . PRO A 1 80 ? -16.663 -2.389 23.753 1.00 76.88 80 PRO A N 1
ATOM 633 C CA . PRO A 1 80 ? -16.717 -1.179 24.585 1.00 76.88 80 PRO A CA 1
ATOM 634 C C . PRO A 1 80 ? -15.363 -0.826 25.226 1.00 76.88 80 PRO A C 1
ATOM 636 O O . PRO A 1 80 ? -15.144 0.313 25.640 1.00 76.88 80 PRO A O 1
ATOM 639 N N . ASP A 1 81 ? -14.453 -1.798 25.280 1.00 76.75 81 ASP A N 1
ATOM 640 C CA . ASP A 1 81 ? -13.092 -1.678 25.804 1.00 76.75 81 ASP A CA 1
ATOM 641 C C . ASP A 1 81 ? -12.218 -0.766 24.919 1.00 76.75 81 ASP A C 1
ATOM 643 O O . ASP A 1 81 ? -11.242 -0.178 25.386 1.00 76.75 81 ASP A O 1
ATOM 647 N N . ILE A 1 82 ? -12.577 -0.620 23.636 1.00 76.50 82 ILE A N 1
ATOM 648 C CA . ILE A 1 82 ? -11.818 0.136 22.638 1.00 76.50 82 ILE A CA 1
ATOM 649 C C . ILE A 1 82 ? -12.478 1.498 22.432 1.00 76.50 82 ILE A C 1
ATOM 651 O O . ILE A 1 82 ? -13.282 1.721 21.528 1.00 76.50 82 ILE A O 1
ATOM 655 N N . LYS A 1 83 ? -12.090 2.470 23.254 1.00 77.94 83 LYS A N 1
ATOM 656 C CA . LYS A 1 83 ? -12.507 3.862 23.061 1.00 77.94 83 LYS A CA 1
ATOM 657 C C . LYS A 1 83 ? -11.620 4.541 22.023 1.00 77.94 83 LYS A C 1
ATOM 659 O O . LYS A 1 83 ? -10.668 5.243 22.361 1.00 77.94 83 LYS A O 1
ATOM 664 N N . LEU A 1 84 ? -11.961 4.351 20.748 1.00 74.75 84 LEU A N 1
ATOM 665 C CA . LEU A 1 84 ? -11.293 4.978 19.596 1.00 74.75 84 LEU A CA 1
ATOM 666 C C . LEU A 1 84 ? -11.060 6.483 19.785 1.00 74.75 84 LEU A C 1
ATOM 668 O O . LEU A 1 84 ? -9.993 6.985 19.455 1.00 74.75 84 LEU A O 1
ATOM 672 N N . THR A 1 85 ? -12.039 7.203 20.334 1.00 74.50 85 THR A N 1
ATOM 673 C CA . THR A 1 85 ? -11.956 8.651 20.572 1.00 74.50 85 THR A CA 1
ATOM 674 C C . THR A 1 85 ? -10.926 9.019 21.639 1.00 74.50 85 THR A C 1
ATOM 676 O O . THR A 1 85 ? -10.199 9.999 21.478 1.00 74.50 85 THR A O 1
ATOM 679 N N . GLU A 1 86 ? -10.810 8.216 22.696 1.00 77.62 86 GLU A N 1
ATOM 680 C CA . GLU A 1 86 ? -9.836 8.413 23.771 1.00 77.62 86 GLU A CA 1
ATOM 681 C C . GLU A 1 86 ? -8.416 8.075 23.289 1.00 77.62 86 GLU A C 1
ATOM 683 O O . GLU A 1 86 ? -7.487 8.863 23.491 1.00 77.62 86 GLU A O 1
ATOM 688 N N . LEU A 1 87 ? -8.252 6.975 22.543 1.00 77.00 87 LEU A N 1
ATOM 689 C CA . LEU A 1 87 ? -6.978 6.618 21.905 1.00 77.00 87 LEU A CA 1
ATOM 690 C C . LEU A 1 87 ? -6.534 7.652 20.868 1.00 77.00 87 LEU A C 1
ATOM 692 O O . LEU A 1 87 ? -5.366 8.039 20.849 1.00 77.00 87 LEU A O 1
ATOM 696 N N . ALA A 1 88 ? -7.458 8.132 20.036 1.00 77.31 88 ALA A N 1
ATOM 697 C CA . ALA A 1 88 ? -7.164 9.168 19.058 1.00 77.31 88 ALA A CA 1
ATOM 698 C C . ALA A 1 88 ? -6.684 10.444 19.757 1.00 77.31 88 ALA A C 1
ATOM 700 O O . ALA A 1 88 ? -5.667 11.000 19.360 1.00 77.31 88 ALA A O 1
ATOM 701 N N . SER A 1 89 ? -7.352 10.868 20.835 1.00 74.81 89 SER A N 1
ATOM 702 C CA . SER A 1 89 ? -6.967 12.071 21.585 1.00 74.81 89 SER A CA 1
ATOM 703 C C . SER A 1 89 ? -5.629 11.940 22.321 1.00 74.81 89 SER A C 1
ATOM 705 O O . SER A 1 89 ? -4.862 12.898 22.355 1.00 74.81 89 SER A O 1
ATOM 707 N N . SER A 1 90 ? -5.321 10.760 22.869 1.00 76.31 90 SER A N 1
ATOM 708 C CA . SER A 1 90 ? -4.073 10.510 23.604 1.00 76.31 90 SER A CA 1
ATOM 709 C C . SER A 1 90 ? -2.870 10.301 22.683 1.00 76.31 90 SER A C 1
ATOM 711 O O . SER A 1 90 ? -1.746 10.646 23.041 1.00 76.31 90 SER A O 1
ATOM 713 N N . THR A 1 91 ? -3.107 9.776 21.480 1.00 75.38 91 THR A N 1
ATOM 714 C CA . THR A 1 91 ? -2.063 9.504 20.479 1.00 75.38 91 THR A CA 1
ATOM 715 C C . THR A 1 91 ? -1.841 10.688 19.534 1.00 75.38 91 THR A C 1
ATOM 717 O O . THR A 1 91 ? -0.808 10.763 18.867 1.00 75.38 91 THR A O 1
ATOM 720 N N . TYR A 1 92 ? -2.788 11.630 19.459 1.00 74.06 92 TYR A N 1
ATOM 721 C CA . TYR A 1 92 ? -2.679 12.792 18.585 1.00 74.06 92 TYR A CA 1
ATOM 722 C C . TYR A 1 92 ? -1.541 13.711 19.035 1.00 74.06 92 TYR A C 1
ATOM 724 O O . TYR A 1 92 ? -1.624 14.416 20.039 1.00 74.06 92 TYR A O 1
ATOM 732 N N . GLN A 1 93 ? -0.474 13.733 18.243 1.00 76.38 93 GLN A N 1
ATOM 733 C CA . GLN A 1 93 ? 0.602 14.703 18.368 1.00 76.38 93 GLN A CA 1
ATOM 734 C C . GLN A 1 93 ? 0.447 15.755 17.272 1.00 76.38 93 GLN A C 1
ATOM 736 O O . GLN A 1 93 ? 0.148 15.423 16.123 1.00 76.38 93 GLN A O 1
ATOM 741 N N . SER A 1 94 ? 0.653 17.029 17.621 1.00 75.31 94 SER A N 1
ATOM 742 C CA . SER A 1 94 ? 0.617 18.116 16.639 1.00 75.31 94 SER A CA 1
ATOM 743 C C . SER A 1 94 ? 1.576 17.802 15.484 1.00 75.31 94 SER A C 1
ATOM 745 O O . SER A 1 94 ? 2.733 17.459 15.752 1.00 75.31 94 SER A O 1
ATOM 747 N N . PRO A 1 95 ? 1.148 17.949 14.214 1.00 76.56 95 PRO A N 1
ATOM 748 C CA . PRO A 1 95 ? 2.015 17.704 13.072 1.00 76.56 95 PRO A CA 1
ATOM 749 C C . PRO A 1 95 ? 3.286 18.546 13.182 1.00 76.56 95 PRO A C 1
ATOM 751 O O . PRO A 1 95 ? 3.231 19.775 13.260 1.00 76.56 95 PRO A O 1
ATOM 754 N N . ASN A 1 96 ? 4.446 17.890 13.188 1.00 86.56 96 ASN A N 1
ATOM 755 C CA . ASN A 1 96 ? 5.720 18.589 13.135 1.00 86.56 96 ASN A CA 1
ATOM 756 C C . ASN A 1 96 ? 5.924 19.096 11.699 1.00 86.56 96 ASN A C 1
ATOM 758 O O . ASN A 1 96 ? 6.273 18.322 10.807 1.00 86.56 96 ASN A O 1
ATOM 762 N N . ILE A 1 97 ? 5.643 20.384 11.473 1.00 90.38 97 ILE A N 1
ATOM 763 C CA . ILE A 1 97 ? 5.680 21.025 10.149 1.00 90.38 97 ILE A CA 1
ATOM 764 C C . ILE A 1 97 ? 7.023 20.788 9.426 1.00 90.38 97 ILE A C 1
ATOM 766 O O . ILE A 1 97 ? 6.983 20.350 8.275 1.00 90.38 97 ILE A O 1
ATOM 770 N N . PRO A 1 98 ? 8.200 20.978 10.063 1.00 91.12 98 PRO A N 1
ATOM 771 C CA . PRO A 1 98 ? 9.487 20.581 9.489 1.00 91.12 98 PRO A CA 1
ATOM 772 C C . PRO A 1 98 ? 9.537 19.131 8.994 1.00 91.12 98 PRO A C 1
ATOM 774 O O . PRO A 1 98 ? 9.912 18.880 7.850 1.00 91.12 98 PRO A O 1
ATOM 777 N N . THR A 1 99 ? 9.124 18.173 9.825 1.00 89.38 99 THR A N 1
ATOM 778 C CA . THR A 1 99 ? 9.135 16.744 9.479 1.00 89.38 99 THR A CA 1
ATOM 779 C C . THR A 1 99 ? 8.184 16.444 8.324 1.00 89.38 99 THR A C 1
ATOM 781 O O . THR A 1 99 ? 8.537 15.706 7.406 1.00 89.38 99 THR A O 1
ATOM 784 N N . LEU A 1 100 ? 7.004 17.066 8.317 1.00 90.31 100 LEU A N 1
ATOM 785 C CA . LEU A 1 100 ? 6.027 16.929 7.239 1.00 90.31 100 LEU A CA 1
ATOM 786 C C . LEU A 1 100 ? 6.562 17.482 5.910 1.00 90.31 100 LEU A C 1
ATOM 788 O O . LEU A 1 100 ? 6.401 16.832 4.877 1.00 90.31 100 LEU A O 1
ATOM 792 N N . LEU A 1 101 ? 7.244 18.631 5.926 1.00 93.69 101 LEU A N 1
ATOM 793 C CA . LEU A 1 101 ? 7.896 19.191 4.737 1.00 93.69 101 LEU A CA 1
ATOM 794 C C . LEU A 1 101 ? 9.005 18.272 4.215 1.00 93.69 101 LEU A C 1
ATOM 796 O O . LEU A 1 101 ? 9.059 18.009 3.013 1.00 93.69 101 LEU A O 1
ATOM 800 N N . ILE A 1 102 ? 9.842 17.737 5.110 1.00 94.69 102 ILE A N 1
ATOM 801 C CA . ILE A 1 102 ? 10.908 16.793 4.746 1.00 94.69 102 ILE A CA 1
ATOM 802 C C . ILE A 1 102 ? 10.311 15.526 4.125 1.00 94.69 102 ILE A C 1
ATOM 804 O O . ILE A 1 102 ? 10.731 15.137 3.038 1.00 94.69 102 ILE A O 1
ATOM 808 N N . HIS A 1 103 ? 9.307 14.904 4.751 1.00 92.19 103 HIS A N 1
ATOM 809 C CA . HIS A 1 103 ? 8.667 13.704 4.202 1.00 92.19 103 HIS A CA 1
ATOM 810 C C . HIS A 1 103 ? 7.959 13.970 2.876 1.00 92.19 103 HIS A C 1
ATOM 812 O O . HIS A 1 103 ? 8.035 13.139 1.971 1.00 92.19 103 HIS A O 1
ATOM 818 N N . THR A 1 104 ? 7.307 15.124 2.730 1.00 92.50 104 THR A N 1
ATOM 819 C CA . THR A 1 104 ? 6.649 15.508 1.475 1.00 92.50 104 THR A CA 1
ATOM 820 C C . THR A 1 104 ? 7.682 15.667 0.360 1.00 92.50 104 THR A C 1
ATOM 822 O O . THR A 1 104 ? 7.526 15.066 -0.703 1.00 92.50 104 THR A O 1
ATOM 825 N N . GLY A 1 105 ? 8.776 16.394 0.615 1.00 94.44 105 GLY A N 1
ATOM 826 C CA . GLY A 1 105 ? 9.876 16.552 -0.340 1.00 94.44 105 GLY A CA 1
ATOM 827 C C . GLY A 1 105 ? 10.545 15.221 -0.692 1.00 94.44 105 GLY A C 1
ATOM 828 O O . GLY A 1 105 ? 10.750 14.927 -1.870 1.00 94.44 105 GLY A O 1
ATOM 829 N N . LEU A 1 106 ? 10.802 14.372 0.309 1.00 93.25 106 LEU A N 1
ATOM 830 C CA . LEU A 1 106 ? 11.360 13.033 0.111 1.00 93.25 106 LEU A CA 1
ATOM 831 C C . LEU A 1 106 ? 10.438 12.166 -0.755 1.00 93.25 106 LEU A C 1
ATOM 833 O O . LEU A 1 106 ? 10.912 11.483 -1.656 1.00 93.25 106 LEU A O 1
ATOM 837 N N . THR A 1 107 ? 9.125 12.222 -0.520 1.00 90.19 107 THR A N 1
ATOM 838 C CA . THR A 1 107 ? 8.133 11.457 -1.291 1.00 90.19 107 THR A CA 1
ATOM 839 C C . THR A 1 107 ? 8.052 11.953 -2.735 1.00 90.19 107 THR A C 1
ATOM 841 O O . THR A 1 107 ? 8.019 11.138 -3.654 1.00 90.19 107 THR A O 1
ATOM 844 N N . MET A 1 108 ? 8.096 13.272 -2.963 1.00 89.31 108 MET A N 1
ATOM 845 C CA . MET A 1 108 ? 8.160 13.842 -4.316 1.00 89.31 108 MET A CA 1
ATOM 846 C C . MET A 1 108 ? 9.414 13.381 -5.068 1.00 89.31 108 MET A C 1
ATOM 848 O O . MET A 1 108 ? 9.313 12.928 -6.208 1.00 89.31 108 MET A O 1
ATOM 852 N N . MET A 1 109 ? 10.584 13.435 -4.424 1.00 90.00 109 MET A N 1
ATOM 853 C CA . MET A 1 109 ? 11.829 12.931 -5.012 1.00 90.00 109 MET A CA 1
ATOM 854 C C . MET A 1 109 ? 11.780 11.423 -5.247 1.00 90.00 109 MET A C 1
ATOM 856 O O . MET A 1 109 ? 12.200 10.972 -6.306 1.00 90.00 109 MET A O 1
ATOM 860 N N . ALA A 1 110 ? 11.220 10.643 -4.321 1.00 87.38 110 ALA A N 1
ATOM 861 C CA . ALA A 1 110 ? 11.082 9.201 -4.485 1.00 87.38 110 ALA A CA 1
ATOM 862 C C . ALA A 1 110 ? 10.260 8.852 -5.732 1.00 87.38 110 ALA A C 1
ATOM 864 O O . ALA A 1 110 ? 10.677 7.992 -6.501 1.00 87.38 110 ALA A O 1
ATOM 865 N N . ILE A 1 111 ? 9.144 9.547 -5.980 1.00 83.81 111 ILE A N 1
ATOM 866 C CA . ILE A 1 111 ? 8.315 9.323 -7.176 1.00 83.81 111 ILE A CA 1
ATOM 867 C C . ILE A 1 111 ? 9.123 9.534 -8.464 1.00 83.81 111 ILE A C 1
ATOM 869 O O . ILE A 1 111 ? 8.988 8.746 -9.393 1.00 83.81 111 ILE A O 1
ATOM 873 N N . VAL A 1 112 ? 9.988 10.550 -8.521 1.00 83.00 112 VAL A N 1
ATOM 874 C CA . VAL A 1 112 ? 10.801 10.842 -9.716 1.00 83.00 112 VAL A CA 1
ATOM 875 C C . VAL A 1 112 ? 12.007 9.905 -9.835 1.00 83.00 112 VAL A C 1
ATOM 877 O O . VAL A 1 112 ? 12.338 9.456 -10.929 1.00 83.00 112 VAL A O 1
ATOM 880 N N . CYS A 1 113 ? 12.671 9.599 -8.720 1.00 84.69 113 CYS A N 1
ATOM 881 C CA . CYS A 1 113 ? 13.893 8.796 -8.695 1.00 84.69 113 CYS A CA 1
ATOM 882 C C . CYS A 1 113 ? 13.636 7.288 -8.782 1.00 84.69 113 CYS A C 1
ATOM 884 O O . CYS A 1 113 ? 14.572 6.539 -9.055 1.00 84.69 113 CYS A O 1
ATOM 886 N N . LEU A 1 114 ? 12.407 6.821 -8.535 1.00 85.38 114 LEU A N 1
ATOM 887 C CA . LEU A 1 114 ? 12.059 5.408 -8.641 1.00 85.38 114 LEU A CA 1
ATOM 888 C C . LEU A 1 114 ? 11.976 4.996 -10.122 1.00 85.38 114 LEU A C 1
ATOM 890 O O . LEU A 1 114 ? 11.041 5.415 -10.810 1.00 85.38 114 LEU A O 1
ATOM 894 N N . PRO A 1 115 ? 12.863 4.093 -10.595 1.00 80.00 115 PRO A N 1
ATOM 895 C CA . PRO A 1 115 ? 12.893 3.618 -11.984 1.00 80.00 115 PRO A CA 1
ATOM 896 C C . PRO A 1 115 ? 11.520 3.167 -12.478 1.00 80.00 115 PRO A C 1
ATOM 898 O O . PRO A 1 115 ? 11.077 3.489 -13.574 1.00 80.00 115 PRO A O 1
ATOM 901 N N . ARG A 1 116 ? 10.797 2.459 -11.609 1.00 84.19 116 ARG A N 1
ATOM 902 C CA . ARG A 1 116 ? 9.467 1.940 -11.899 1.00 84.19 116 ARG A CA 1
ATOM 903 C C . ARG A 1 116 ? 8.439 3.039 -12.165 1.00 84.19 116 ARG A C 1
ATOM 905 O O . ARG A 1 116 ? 7.650 2.905 -13.091 1.00 84.19 116 ARG A O 1
ATOM 912 N N . GLN A 1 117 ? 8.440 4.100 -11.361 1.00 85.38 117 GLN A N 1
ATOM 913 C CA . GLN A 1 117 ? 7.480 5.198 -11.501 1.00 85.38 117 GLN A CA 1
ATOM 914 C C . GLN A 1 117 ? 7.751 5.983 -12.787 1.00 85.38 117 GLN A C 1
ATOM 916 O O . GLN A 1 117 ? 6.821 6.262 -13.539 1.00 85.38 117 GLN A O 1
ATOM 921 N N . PHE A 1 118 ? 9.026 6.237 -13.100 1.00 79.25 118 PHE A N 1
ATOM 922 C CA . PHE A 1 118 ? 9.419 6.846 -14.370 1.00 79.25 118 PHE A CA 1
ATOM 923 C C . PHE A 1 118 ? 9.032 5.973 -15.570 1.00 79.25 118 PHE A C 1
ATOM 925 O O . PHE A 1 118 ? 8.442 6.474 -16.524 1.00 79.25 118 PHE A O 1
ATOM 932 N N . HIS A 1 119 ? 9.303 4.665 -15.514 1.00 77.06 119 HIS A N 1
ATOM 933 C CA . HIS A 1 119 ? 8.959 3.741 -16.596 1.00 77.06 119 HIS A CA 1
ATOM 934 C C . HIS A 1 119 ? 7.452 3.747 -16.880 1.00 77.06 119 HIS A C 1
ATOM 936 O O . HIS A 1 119 ? 7.034 3.946 -18.018 1.00 77.06 119 HIS A O 1
ATOM 942 N N . THR A 1 120 ? 6.620 3.609 -15.845 1.00 79.81 120 THR A N 1
ATOM 943 C CA . THR A 1 120 ? 5.159 3.642 -16.000 1.00 79.81 120 THR A CA 1
ATOM 944 C C . THR A 1 120 ? 4.649 5.005 -16.484 1.00 79.81 120 THR A C 1
ATOM 946 O O . THR A 1 120 ? 3.715 5.058 -17.277 1.00 79.81 120 THR A O 1
ATOM 949 N N . MET A 1 121 ? 5.242 6.113 -16.032 1.00 81.00 121 MET A N 1
ATOM 950 C CA . MET A 1 121 ? 4.764 7.458 -16.371 1.00 81.00 121 MET A CA 1
ATOM 951 C C . MET A 1 121 ? 5.220 7.944 -17.757 1.00 81.00 121 MET A C 1
ATOM 953 O O . MET A 1 121 ? 4.510 8.734 -18.377 1.00 81.00 121 MET A O 1
ATOM 957 N N . VAL A 1 122 ? 6.388 7.501 -18.235 1.00 76.12 122 VAL A N 1
ATOM 958 C CA . VAL A 1 122 ? 7.022 8.008 -19.468 1.00 76.12 122 VAL A CA 1
ATOM 959 C C . VAL A 1 122 ? 7.031 6.979 -20.593 1.00 76.12 122 VAL A C 1
ATOM 961 O O . VAL A 1 122 ? 6.739 7.338 -21.729 1.00 76.12 122 VAL A O 1
ATOM 964 N N . VAL A 1 123 ? 7.379 5.724 -20.303 1.00 73.12 123 VAL A N 1
ATOM 965 C CA . VAL A 1 123 ? 7.549 4.683 -21.333 1.00 73.12 123 VAL A CA 1
ATOM 966 C C . VAL A 1 123 ? 6.211 4.037 -21.681 1.00 73.12 123 VAL A C 1
ATOM 968 O O . VAL A 1 123 ? 5.931 3.787 -22.847 1.00 73.12 123 VAL A O 1
ATOM 971 N N . GLU A 1 124 ? 5.369 3.809 -20.676 1.00 74.31 124 GLU A N 1
ATOM 972 C CA . GLU A 1 124 ? 4.102 3.085 -20.837 1.00 74.31 124 GLU A CA 1
ATOM 973 C C . GLU A 1 124 ? 2.904 3.994 -21.166 1.00 74.31 124 GLU A C 1
ATOM 975 O O . GLU A 1 124 ? 1.850 3.537 -21.604 1.00 74.31 124 GLU A O 1
ATOM 980 N N . ASN A 1 125 ? 3.044 5.301 -20.942 1.00 76.44 125 ASN A N 1
ATOM 981 C CA . ASN A 1 125 ? 1.970 6.266 -21.142 1.00 76.44 125 ASN A CA 1
ATOM 982 C C . ASN A 1 125 ? 1.888 6.709 -22.613 1.00 76.44 125 ASN A C 1
ATOM 984 O O . ASN A 1 125 ? 2.509 7.693 -23.015 1.00 76.44 125 ASN A O 1
ATOM 988 N N . GLU A 1 126 ? 1.098 5.995 -23.415 1.00 67.25 126 GLU A N 1
ATOM 989 C CA . GLU A 1 126 ? 0.982 6.251 -24.859 1.00 67.25 126 GLU A CA 1
ATOM 990 C C . GLU A 1 126 ? 0.170 7.505 -25.210 1.00 67.25 126 GLU A C 1
ATOM 992 O O . GLU A 1 126 ? 0.447 8.179 -26.206 1.00 67.25 126 GLU A O 1
ATOM 997 N N . ARG A 1 127 ? -0.877 7.813 -24.430 1.00 76.06 127 ARG A N 1
ATOM 998 C CA . ARG A 1 127 ? -1.800 8.919 -24.718 1.00 76.06 127 ARG A CA 1
ATOM 999 C C . ARG A 1 127 ? -1.883 9.860 -23.524 1.00 76.06 127 ARG A C 1
ATOM 1001 O O . ARG A 1 127 ? -2.288 9.478 -22.435 1.00 76.06 127 ARG A O 1
ATOM 1008 N N . ALA A 1 128 ? -1.638 11.149 -23.758 1.00 73.12 128 ALA A N 1
ATOM 1009 C CA . ALA A 1 128 ? -1.728 12.181 -22.720 1.00 73.12 128 ALA A CA 1
ATOM 1010 C C . ALA A 1 128 ? -3.113 12.278 -22.038 1.00 73.12 128 ALA A C 1
ATOM 1012 O O . ALA A 1 128 ? -3.222 12.775 -20.922 1.00 73.12 128 ALA A O 1
ATOM 1013 N N . GLN A 1 129 ? -4.173 11.788 -22.687 1.00 76.81 129 GLN A N 1
ATOM 1014 C CA . GLN A 1 129 ? -5.520 11.685 -22.111 1.00 76.81 129 GLN A CA 1
ATOM 1015 C C . GLN A 1 129 ? -5.617 10.681 -20.948 1.00 76.81 129 GLN A C 1
ATOM 1017 O O . GLN A 1 129 ? -6.441 10.881 -20.057 1.00 76.81 129 GLN A O 1
ATOM 1022 N N . ASP A 1 130 ? -4.767 9.653 -20.894 1.00 77.50 130 ASP A N 1
ATOM 1023 C CA . ASP A 1 130 ? -4.833 8.621 -19.851 1.00 77.50 130 ASP A CA 1
ATOM 1024 C C . ASP A 1 130 ? -4.366 9.185 -18.491 1.00 77.50 130 ASP A C 1
ATOM 1026 O O . ASP A 1 130 ? -4.907 8.838 -17.435 1.00 77.50 130 ASP A O 1
ATOM 1030 N N . LEU A 1 131 ? -3.477 10.188 -18.518 1.00 77.81 131 LEU A N 1
ATOM 1031 C CA . LEU A 1 131 ? -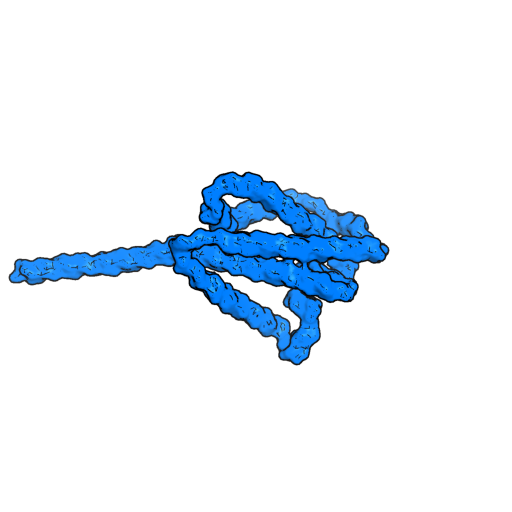3.088 10.990 -17.351 1.00 77.81 131 LEU A CA 1
ATOM 1032 C C . LEU A 1 131 ? -4.265 11.754 -16.731 1.00 77.81 131 LEU A C 1
ATOM 1034 O O . LEU A 1 131 ? -4.284 11.964 -15.517 1.00 77.81 131 LEU A O 1
ATOM 1038 N N . HIS A 1 132 ? -5.254 12.175 -17.529 1.00 82.38 132 HIS A N 1
ATOM 1039 C CA . HIS A 1 132 ? -6.408 12.912 -17.010 1.00 82.38 132 HIS A CA 1
ATOM 1040 C C . HIS A 1 132 ? -7.236 12.040 -16.059 1.00 82.38 132 HIS A C 1
ATOM 1042 O O . HIS A 1 132 ? -7.625 12.485 -14.978 1.00 82.38 132 HIS A O 1
ATOM 1048 N N . THR A 1 133 ? -7.458 10.789 -16.455 1.00 83.81 133 THR A N 1
ATOM 1049 C CA . THR A 1 133 ? -8.188 9.785 -15.678 1.00 83.81 133 THR A CA 1
ATOM 1050 C C . THR A 1 133 ? -7.364 9.331 -14.470 1.00 83.81 133 THR A C 1
ATOM 1052 O O . THR A 1 133 ? -7.872 9.304 -13.345 1.00 83.81 133 THR A O 1
ATOM 1055 N N . ALA A 1 134 ? -6.063 9.079 -14.663 1.00 83.69 134 ALA A N 1
ATOM 1056 C CA . ALA A 1 134 ? -5.147 8.688 -13.590 1.00 83.69 134 ALA A CA 1
ATOM 1057 C C . ALA A 1 134 ? -5.034 9.749 -12.481 1.00 83.69 134 ALA A C 1
ATOM 1059 O O . ALA A 1 134 ? -5.003 9.399 -11.302 1.00 83.69 134 ALA A O 1
ATOM 1060 N N . ARG A 1 135 ? -5.056 11.043 -12.833 1.00 87.19 135 ARG A N 1
ATOM 1061 C CA . ARG A 1 135 ? -5.008 12.161 -11.875 1.00 87.19 135 ARG A CA 1
ATOM 1062 C C . ARG A 1 135 ? -6.143 12.138 -10.852 1.00 87.19 135 ARG A C 1
ATOM 1064 O O . ARG A 1 135 ? -5.974 12.702 -9.777 1.00 87.19 135 ARG A O 1
ATOM 1071 N N . TRP A 1 136 ? -7.279 11.520 -11.168 1.00 90.75 136 TRP A N 1
ATOM 1072 C CA . TRP A 1 136 ? -8.402 11.415 -10.238 1.00 90.75 136 TRP A CA 1
ATOM 1073 C C . TRP A 1 136 ? -8.474 10.044 -9.560 1.00 90.75 136 TRP A C 1
ATOM 1075 O O . TRP A 1 136 ? -8.622 9.966 -8.343 1.00 90.75 136 TRP A O 1
ATOM 1085 N N . LEU A 1 137 ? -8.274 8.960 -10.315 1.00 90.44 137 LEU A N 1
ATOM 1086 C CA . LEU A 1 137 ? -8.287 7.597 -9.770 1.00 90.44 137 LEU A CA 1
ATOM 1087 C C . LEU A 1 137 ? -7.168 7.346 -8.759 1.00 90.44 137 LEU A C 1
ATOM 1089 O O . LEU A 1 137 ? -7.403 6.690 -7.747 1.00 90.44 137 LEU A O 1
ATOM 1093 N N . PHE A 1 138 ? -5.963 7.866 -9.007 1.00 88.50 138 PHE A N 1
ATOM 1094 C CA . PHE A 1 138 ? -4.819 7.621 -8.133 1.00 88.50 138 PHE A CA 1
ATOM 1095 C C . PHE A 1 138 ? -5.001 8.246 -6.737 1.00 88.50 138 PHE A C 1
ATOM 1097 O O . PHE A 1 138 ? -4.873 7.514 -5.753 1.00 88.50 138 PHE A O 1
ATOM 1104 N N . PRO A 1 139 ? -5.383 9.533 -6.594 1.00 92.31 139 PRO A N 1
ATOM 1105 C CA . PRO A 1 139 ? -5.727 10.086 -5.287 1.00 92.31 139 PRO A CA 1
ATOM 1106 C C . PRO A 1 139 ? -6.893 9.364 -4.612 1.00 92.31 139 PRO A C 1
ATOM 1108 O O . PRO A 1 139 ? -6.812 9.099 -3.418 1.00 92.31 139 PRO A O 1
ATOM 1111 N N . VAL A 1 140 ? -7.950 9.004 -5.352 1.00 94.94 140 VAL A N 1
ATOM 1112 C CA . VAL A 1 140 ? -9.089 8.260 -4.784 1.00 94.94 140 VAL A CA 1
ATOM 1113 C C . VAL A 1 140 ? -8.630 6.917 -4.212 1.00 94.94 140 VAL A C 1
ATOM 1115 O O . VAL A 1 140 ? -8.970 6.587 -3.078 1.00 94.94 140 VAL A O 1
ATOM 1118 N N . TYR A 1 141 ? -7.799 6.177 -4.947 1.00 93.62 141 TYR A N 1
ATOM 1119 C CA . TYR A 1 141 ? -7.195 4.932 -4.474 1.00 93.62 141 TYR A CA 1
ATOM 1120 C C . TYR A 1 141 ? -6.378 5.142 -3.189 1.00 93.62 141 TYR A C 1
ATOM 1122 O O . TYR A 1 141 ? -6.538 4.390 -2.226 1.00 93.62 141 TYR A O 1
ATOM 1130 N N . LEU A 1 142 ? -5.535 6.182 -3.143 1.00 92.81 142 LEU A N 1
ATOM 1131 C CA . LEU A 1 142 ? -4.730 6.501 -1.961 1.00 92.81 142 LEU A CA 1
ATOM 1132 C C . LEU A 1 142 ? -5.580 6.910 -0.758 1.00 92.81 142 LEU A C 1
ATOM 1134 O O . LEU A 1 142 ? -5.256 6.518 0.357 1.00 92.81 142 LEU A O 1
ATOM 1138 N N . VAL A 1 143 ? -6.659 7.667 -0.962 1.00 95.56 143 VAL A N 1
ATOM 1139 C CA . VAL A 1 143 ? -7.585 8.051 0.113 1.00 95.56 143 VAL A CA 1
ATOM 1140 C C . VAL A 1 143 ? -8.296 6.820 0.667 1.00 95.56 143 VAL A C 1
ATOM 1142 O O . VAL A 1 143 ? -8.357 6.662 1.882 1.00 95.56 143 VAL A O 1
ATOM 1145 N N . LEU A 1 144 ? -8.779 5.923 -0.197 1.00 95.50 144 LEU A N 1
ATOM 1146 C CA . LEU A 1 144 ? -9.439 4.686 0.233 1.00 95.50 144 LEU A CA 1
ATOM 1147 C C . LEU A 1 144 ? -8.493 3.772 1.025 1.00 95.50 144 LEU A C 1
ATOM 1149 O O . LEU A 1 144 ? -8.887 3.249 2.065 1.00 95.50 144 LEU A O 1
ATOM 1153 N N . MET A 1 145 ? -7.242 3.623 0.578 1.00 93.00 145 MET A N 1
ATOM 1154 C CA . MET A 1 145 ? -6.211 2.912 1.343 1.00 93.00 145 MET A CA 1
ATOM 1155 C C . MET A 1 145 ? -5.866 3.645 2.648 1.00 93.00 145 MET A C 1
ATOM 1157 O O . MET A 1 145 ? -5.801 3.036 3.707 1.00 93.00 145 MET A O 1
ATOM 1161 N N . GLY A 1 146 ? -5.667 4.961 2.612 1.00 94.00 146 GLY A N 1
ATOM 1162 C CA . GLY A 1 146 ? -5.262 5.749 3.778 1.00 94.00 146 GLY A CA 1
ATOM 1163 C C . GLY A 1 146 ? -6.326 5.821 4.875 1.00 94.00 146 GLY A C 1
ATOM 1164 O O . GLY A 1 146 ? -5.978 5.855 6.054 1.00 94.00 146 GLY A O 1
ATOM 1165 N N . LEU A 1 147 ? -7.611 5.786 4.505 1.00 94.06 147 LEU A N 1
ATOM 1166 C CA . LEU A 1 147 ? -8.741 5.914 5.429 1.00 94.06 147 LEU A CA 1
ATOM 1167 C C . LEU A 1 147 ? -8.703 4.876 6.557 1.00 94.06 147 LEU A C 1
ATOM 1169 O O . LEU A 1 147 ? -8.985 5.214 7.704 1.00 94.06 147 LEU A O 1
ATOM 1173 N N . PHE A 1 148 ? -8.333 3.632 6.246 1.00 93.31 148 PHE A N 1
ATOM 1174 C CA . PHE A 1 148 ? -8.317 2.545 7.228 1.00 93.31 148 PHE A CA 1
ATOM 1175 C C . PHE A 1 148 ? -6.978 2.382 7.946 1.00 93.31 148 PHE A C 1
ATOM 1177 O O . PHE A 1 148 ? -6.941 1.738 8.989 1.00 93.31 148 PHE A O 1
ATOM 1184 N N . VAL A 1 149 ? -5.893 3.006 7.476 1.00 92.94 149 VAL A N 1
ATOM 1185 C CA . VAL A 1 149 ? -4.580 2.906 8.142 1.00 92.94 149 VAL A CA 1
ATOM 1186 C C . VAL A 1 149 ? -4.639 3.443 9.575 1.00 92.94 149 VAL A C 1
ATOM 1188 O O . VAL A 1 149 ? -4.148 2.785 10.491 1.00 92.94 149 VAL A O 1
ATOM 1191 N N . LEU A 1 150 ? -5.269 4.604 9.787 1.00 89.81 150 LEU A N 1
ATOM 1192 C CA . LEU A 1 150 ? -5.369 5.215 11.119 1.00 89.81 150 LEU A CA 1
ATOM 1193 C C . LEU A 1 150 ? -6.226 4.382 12.092 1.00 89.81 150 LEU A C 1
ATOM 1195 O O . LEU A 1 150 ? -5.720 4.053 13.167 1.00 89.81 150 LEU A O 1
ATOM 1199 N N . PRO A 1 151 ? -7.464 3.967 11.744 1.00 89.88 151 PRO A N 1
ATOM 1200 C CA . PRO A 1 151 ? -8.237 3.072 12.598 1.00 89.88 151 PRO A CA 1
ATOM 1201 C C . PRO A 1 151 ? -7.517 1.767 12.931 1.00 89.88 151 PRO A C 1
ATOM 1203 O O . PRO A 1 151 ? -7.531 1.351 14.086 1.00 89.88 151 PRO A O 1
ATOM 1206 N N . ILE A 1 152 ? -6.855 1.140 11.954 1.00 92.50 152 ILE A N 1
ATOM 1207 C CA . ILE A 1 152 ? -6.103 -0.101 12.183 1.00 92.50 152 ILE A CA 1
ATOM 1208 C C . ILE A 1 152 ? -4.982 0.128 13.199 1.00 92.50 152 ILE A C 1
ATOM 1210 O O . ILE A 1 152 ? -4.805 -0.686 14.105 1.00 92.50 152 ILE A O 1
ATOM 1214 N N . ALA A 1 153 ? -4.252 1.241 13.084 1.00 90.88 153 ALA A N 1
ATOM 1215 C CA . ALA A 1 153 ? -3.184 1.581 14.016 1.00 90.88 153 ALA A CA 1
ATOM 1216 C C . ALA A 1 153 ? -3.708 1.784 15.446 1.00 90.88 153 ALA A C 1
ATOM 1218 O O . ALA A 1 153 ? -3.142 1.222 16.382 1.00 90.88 153 ALA A O 1
ATOM 1219 N N . TRP A 1 154 ? -4.803 2.531 15.622 1.00 89.25 154 TRP A N 1
ATOM 1220 C CA . TRP A 1 154 ? -5.388 2.760 16.947 1.00 89.25 154 TRP A CA 1
ATOM 1221 C C . TRP A 1 154 ? -5.947 1.480 17.567 1.00 89.25 154 TRP A C 1
ATOM 1223 O O . TRP A 1 154 ? -5.642 1.175 18.718 1.00 89.25 154 TRP A O 1
ATOM 1233 N N . VAL A 1 155 ? -6.713 0.692 16.810 1.00 90.12 155 VAL A N 1
ATOM 1234 C CA . VAL A 1 155 ? -7.256 -0.582 17.309 1.00 90.12 155 VAL A CA 1
ATOM 1235 C C . VAL A 1 155 ? -6.126 -1.547 17.666 1.00 90.12 155 VAL A C 1
ATOM 1237 O O . VAL A 1 155 ? -6.166 -2.176 18.722 1.00 90.12 155 VAL A O 1
ATOM 1240 N N . GLY A 1 156 ? -5.084 -1.621 16.835 1.00 89.88 156 GLY A N 1
ATOM 1241 C CA . GLY A 1 156 ? -3.913 -2.455 17.094 1.00 89.88 156 GLY A CA 1
ATOM 1242 C C . GLY A 1 156 ? -3.162 -2.053 18.361 1.00 89.88 156 GLY A C 1
ATOM 1243 O O . GLY A 1 156 ? -2.843 -2.917 19.173 1.00 89.88 156 GLY A O 1
ATOM 1244 N N . GLN A 1 157 ? -2.946 -0.754 18.584 1.00 87.69 157 GLN A N 1
ATOM 1245 C CA . GLN A 1 157 ? -2.311 -0.255 19.809 1.00 87.69 157 GLN A CA 1
ATOM 1246 C C . GLN A 1 157 ? -3.140 -0.542 21.066 1.00 87.69 157 GLN A C 1
ATOM 1248 O O . GLN A 1 157 ? -2.567 -0.862 22.107 1.00 87.69 157 GLN A O 1
ATOM 1253 N N . GLY A 1 158 ? -4.469 -0.444 20.974 1.00 85.00 158 GLY A N 1
ATOM 1254 C CA . GLY A 1 158 ? -5.362 -0.731 22.096 1.00 85.00 158 GLY A CA 1
ATOM 1255 C C . GLY A 1 158 ? -5.445 -2.218 22.445 1.00 85.00 158 GLY A C 1
ATOM 1256 O O . GLY A 1 158 ? -5.541 -2.562 23.620 1.00 85.00 158 GLY A O 1
ATOM 1257 N N . LEU A 1 159 ? -5.394 -3.097 21.439 1.00 86.25 159 LEU A N 1
ATOM 1258 C CA . LEU A 1 159 ? -5.667 -4.527 21.607 1.00 86.25 159 LEU A CA 1
ATOM 1259 C C . LEU A 1 159 ? -4.405 -5.393 21.730 1.00 86.25 159 LEU A C 1
ATOM 1261 O O . LEU A 1 159 ? -4.412 -6.395 22.439 1.00 86.25 159 LEU A O 1
ATOM 1265 N N . LEU A 1 160 ? -3.323 -5.029 21.036 1.00 85.31 160 LEU A N 1
ATOM 1266 C CA . LEU A 1 160 ? -2.124 -5.858 20.868 1.00 85.31 160 LEU A CA 1
ATOM 1267 C C . LEU A 1 160 ? -0.862 -5.140 21.364 1.00 85.31 160 LEU A C 1
ATOM 1269 O O . LEU A 1 160 ? 0.089 -4.904 20.609 1.00 85.31 160 LEU A O 1
ATOM 1273 N N . MET A 1 161 ? -0.826 -4.822 22.660 1.00 77.56 161 MET A N 1
ATOM 1274 C CA . MET A 1 161 ? 0.360 -4.234 23.289 1.00 77.56 161 MET A CA 1
ATOM 1275 C C . MET A 1 161 ? 1.576 -5.167 23.141 1.00 77.56 161 MET A C 1
ATOM 1277 O O . MET A 1 161 ? 1.531 -6.334 23.519 1.00 77.56 161 MET A O 1
ATOM 1281 N N . GLY A 1 162 ? 2.670 -4.649 22.574 1.00 78.94 162 GLY A N 1
ATOM 1282 C CA . GLY A 1 162 ? 3.920 -5.395 22.362 1.00 78.94 162 GLY A CA 1
ATOM 1283 C C . GLY A 1 162 ? 4.036 -6.126 21.019 1.00 78.94 162 GLY A C 1
ATOM 1284 O O . GLY A 1 162 ? 5.083 -6.708 20.742 1.00 78.94 162 GLY A O 1
ATOM 1285 N N . THR A 1 163 ? 3.014 -6.073 20.159 1.00 84.88 163 THR A N 1
ATOM 1286 C CA . THR A 1 163 ? 3.104 -6.579 18.777 1.00 84.88 163 THR A CA 1
ATOM 1287 C C . THR A 1 163 ? 3.599 -5.482 17.830 1.00 84.88 163 THR A C 1
ATOM 1289 O O . THR A 1 163 ? 3.273 -4.310 18.008 1.00 84.88 163 THR A O 1
ATOM 1292 N N . SER A 1 164 ? 4.384 -5.848 16.808 1.00 87.69 164 SER A N 1
ATOM 1293 C CA . SER A 1 164 ? 4.859 -4.881 15.809 1.00 87.69 164 SER A CA 1
ATOM 1294 C C . SER A 1 164 ? 3.680 -4.253 15.043 1.00 87.69 164 SER A C 1
ATOM 1296 O O . SER A 1 164 ? 2.871 -5.012 14.485 1.00 87.69 164 SER A O 1
ATOM 1298 N N . PRO A 1 165 ? 3.603 -2.909 14.936 1.00 87.56 165 PRO A N 1
ATOM 1299 C CA . PRO A 1 165 ? 2.547 -2.218 14.194 1.00 87.56 165 PRO A CA 1
ATOM 1300 C C . PRO A 1 165 ? 2.408 -2.661 12.735 1.00 87.56 165 PRO A C 1
ATOM 1302 O O . PRO A 1 165 ? 1.303 -2.673 12.195 1.00 87.56 165 PRO A O 1
ATOM 1305 N N . ASP A 1 166 ? 3.503 -3.118 12.125 1.00 88.38 166 ASP A N 1
ATOM 1306 C CA . ASP A 1 166 ? 3.531 -3.608 10.741 1.00 88.38 166 ASP A CA 1
ATOM 1307 C C . ASP A 1 166 ? 2.650 -4.851 10.531 1.00 88.38 166 ASP A C 1
ATOM 1309 O O . ASP A 1 166 ? 2.264 -5.174 9.408 1.00 88.38 166 ASP A O 1
ATOM 1313 N N . THR A 1 167 ? 2.324 -5.566 11.612 1.00 90.25 167 THR A N 1
ATOM 1314 C CA . THR A 1 167 ? 1.546 -6.811 11.566 1.00 90.25 167 THR A CA 1
ATOM 1315 C C . THR A 1 167 ? 0.084 -6.644 11.972 1.00 90.25 167 THR A C 1
ATOM 1317 O O . THR A 1 167 ? -0.682 -7.593 11.810 1.00 90.25 167 THR A O 1
ATOM 1320 N N . PHE A 1 168 ? -0.339 -5.458 12.432 1.00 92.81 168 PHE A N 1
ATOM 1321 C CA . PHE A 1 168 ? -1.696 -5.213 12.949 1.00 92.81 168 PHE A CA 1
ATOM 1322 C C . PHE A 1 168 ? -2.813 -5.577 11.973 1.00 92.81 168 PHE A C 1
ATOM 1324 O O . PHE A 1 168 ? -3.822 -6.149 12.381 1.00 92.81 168 PHE A O 1
ATOM 1331 N N . VAL A 1 169 ? -2.605 -5.336 10.678 1.00 93.50 169 VAL A N 1
ATOM 1332 C CA . VAL A 1 169 ? -3.568 -5.685 9.619 1.00 93.50 169 VAL A CA 1
ATOM 1333 C C . VAL A 1 169 ? -3.910 -7.188 9.627 1.00 93.50 169 VAL A C 1
ATOM 1335 O O . VAL A 1 169 ? -5.018 -7.566 9.259 1.00 93.50 169 VAL A O 1
ATOM 1338 N N . ILE A 1 170 ? -2.984 -8.046 10.070 1.00 93.94 170 ILE A N 1
ATOM 1339 C CA . ILE A 1 170 ? -3.153 -9.507 10.138 1.00 93.94 170 ILE A CA 1
ATOM 1340 C C . ILE A 1 170 ? -3.445 -9.969 11.574 1.00 93.94 170 ILE A C 1
ATOM 1342 O O . ILE A 1 170 ? -4.277 -10.853 11.783 1.00 93.94 170 ILE A O 1
ATOM 1346 N N . SER A 1 171 ? -2.776 -9.390 12.574 1.00 91.81 171 SER A N 1
ATOM 1347 C CA . SER A 1 171 ? -2.880 -9.845 13.962 1.00 91.81 171 SER A CA 1
ATOM 1348 C C . SER A 1 171 ? -4.198 -9.455 14.630 1.00 91.81 171 SER A C 1
ATOM 1350 O O . SER A 1 171 ? -4.690 -10.238 15.439 1.00 91.81 171 SER A O 1
ATOM 1352 N N . ILE A 1 172 ? -4.823 -8.328 14.257 1.00 93.00 172 ILE A N 1
ATOM 1353 C CA . ILE A 1 172 ? -6.138 -7.938 14.797 1.00 93.00 172 ILE A CA 1
ATOM 1354 C C . ILE A 1 172 ? -7.226 -8.949 14.390 1.00 93.00 172 ILE A C 1
ATOM 1356 O O . ILE A 1 172 ? -7.881 -9.485 15.287 1.00 93.00 172 ILE A O 1
ATOM 1360 N N . PRO A 1 173 ? -7.419 -9.296 13.096 1.00 93.25 173 PRO A N 1
ATOM 1361 C CA . PRO A 1 173 ? -8.390 -10.324 12.727 1.00 93.25 173 PRO A CA 1
ATOM 1362 C C . PRO A 1 173 ? -8.096 -11.692 13.335 1.00 93.25 173 PRO A C 1
ATOM 1364 O O . PRO A 1 173 ? -9.027 -12.395 13.718 1.00 93.25 173 PRO A O 1
ATOM 1367 N N . LYS A 1 174 ? -6.816 -12.054 13.477 1.00 91.50 174 LYS A N 1
ATOM 1368 C CA . LYS A 1 174 ? -6.431 -13.302 14.142 1.00 91.50 174 LYS A CA 1
ATOM 1369 C C . LYS A 1 174 ? -6.817 -13.306 15.622 1.00 91.50 174 LYS A C 1
ATOM 1371 O O . LYS A 1 174 ? -7.329 -14.305 16.111 1.00 91.50 174 LYS A O 1
ATOM 1376 N N . PHE A 1 175 ? -6.586 -12.200 16.328 1.00 90.25 175 PHE A N 1
ATOM 1377 C CA . PHE A 1 175 ? -6.971 -12.055 17.731 1.00 90.25 175 PHE A CA 1
ATOM 1378 C C . PHE A 1 175 ? -8.490 -12.163 17.917 1.00 90.25 175 PHE A C 1
ATOM 1380 O O . PHE A 1 175 ? -8.955 -12.725 18.901 1.00 90.25 175 PHE A O 1
ATOM 1387 N N . ALA A 1 176 ? -9.266 -11.668 16.953 1.00 90.38 176 ALA A N 1
ATOM 1388 C CA . ALA A 1 176 ? -10.720 -11.808 16.925 1.00 90.38 176 ALA A CA 1
ATOM 1389 C C . ALA A 1 176 ? -11.208 -13.185 16.417 1.00 90.38 176 ALA A C 1
ATOM 1391 O O . ALA A 1 176 ? -12.378 -13.314 16.072 1.00 90.38 176 ALA A O 1
ATOM 1392 N N . GLU A 1 177 ? -10.320 -14.183 16.309 1.00 91.06 177 GLU A N 1
ATOM 1393 C CA . GLU A 1 177 ? -10.585 -15.536 15.782 1.00 91.06 177 GLU A CA 1
ATOM 1394 C C . GLU A 1 177 ? -11.154 -15.570 14.344 1.00 91.06 177 GLU A C 1
ATOM 1396 O O . GLU A 1 177 ? -11.594 -16.604 13.837 1.00 91.06 177 GLU A O 1
ATOM 1401 N N . ALA A 1 178 ? -11.076 -14.452 13.617 1.00 93.19 178 ALA A N 1
ATOM 1402 C CA . ALA A 1 178 ? -11.557 -14.305 12.250 1.00 93.19 178 ALA A CA 1
ATOM 1403 C C . ALA A 1 178 ? -10.486 -14.742 11.233 1.00 93.19 178 ALA A C 1
ATOM 1405 O O . ALA A 1 178 ? -9.989 -13.947 10.426 1.00 93.19 178 ALA A O 1
ATOM 1406 N N . ASN A 1 179 ? -10.143 -16.033 11.246 1.00 91.94 179 ASN A N 1
ATOM 1407 C CA . ASN A 1 179 ? -9.065 -16.609 10.427 1.00 91.94 179 ASN A CA 1
ATOM 1408 C C . ASN A 1 179 ? -9.221 -16.335 8.920 1.00 91.94 179 ASN A C 1
ATOM 1410 O O . ASN A 1 179 ? -8.238 -16.049 8.240 1.00 91.94 179 ASN A O 1
ATOM 1414 N N . ASN A 1 180 ? -10.450 -16.344 8.396 1.00 94.44 180 ASN A N 1
ATOM 1415 C CA . ASN A 1 180 ? -10.713 -16.056 6.981 1.00 94.44 180 ASN A CA 1
ATOM 1416 C C . ASN A 1 180 ? -10.310 -14.623 6.596 1.00 94.44 180 ASN A C 1
ATOM 1418 O O . ASN A 1 180 ? -9.796 -14.389 5.503 1.00 94.44 180 ASN A O 1
ATOM 1422 N N . ILE A 1 181 ? -10.509 -13.665 7.505 1.00 94.81 181 ILE A N 1
ATOM 1423 C CA . ILE A 1 181 ? -10.172 -12.253 7.292 1.00 94.81 181 ILE A CA 1
ATOM 1424 C C . ILE A 1 181 ? -8.665 -12.048 7.453 1.00 94.81 181 ILE A C 1
ATOM 1426 O O . ILE A 1 181 ? -8.062 -11.328 6.660 1.00 94.81 181 ILE A O 1
ATOM 1430 N N . ALA A 1 182 ? -8.035 -12.741 8.408 1.00 93.56 182 ALA A N 1
ATOM 1431 C CA . ALA A 1 182 ? -6.578 -12.760 8.547 1.00 93.56 182 ALA A CA 1
ATOM 1432 C C . ALA A 1 182 ? -5.887 -13.332 7.292 1.00 93.56 182 ALA A C 1
ATOM 1434 O O . ALA A 1 182 ? -4.899 -12.772 6.815 1.00 93.56 182 ALA A O 1
ATOM 1435 N N . LEU A 1 183 ? -6.431 -14.408 6.713 1.00 93.44 183 LEU A N 1
ATOM 1436 C CA . LEU A 1 183 ? -5.944 -14.992 5.459 1.00 93.44 183 LEU A CA 1
ATOM 1437 C C . LEU A 1 183 ? -6.111 -14.034 4.279 1.00 93.44 183 LEU A C 1
ATOM 1439 O O . LEU A 1 183 ? -5.199 -13.893 3.467 1.00 93.44 183 LEU A O 1
ATOM 1443 N N . LEU A 1 184 ? -7.248 -13.347 4.198 1.00 94.75 184 LEU A N 1
ATOM 1444 C CA . LEU A 1 184 ? -7.511 -12.353 3.162 1.00 94.75 184 LEU A CA 1
ATOM 1445 C C . LEU A 1 184 ? -6.567 -11.141 3.282 1.00 94.75 184 LEU A C 1
ATOM 1447 O O . LEU A 1 184 ? -6.019 -10.694 2.272 1.00 94.75 184 LEU A O 1
ATOM 1451 N N . ALA A 1 185 ? -6.287 -10.676 4.505 1.00 93.50 185 ALA A N 1
ATOM 1452 C CA . ALA A 1 185 ? -5.266 -9.665 4.785 1.00 93.50 185 ALA A CA 1
ATOM 1453 C C . ALA A 1 185 ? -3.866 -10.124 4.347 1.00 93.50 185 ALA A C 1
ATOM 1455 O O . ALA A 1 185 ? -3.134 -9.381 3.687 1.00 93.50 185 ALA A O 1
ATOM 1456 N N . PHE A 1 186 ? -3.502 -11.365 4.672 1.00 92.19 186 PHE A N 1
ATOM 1457 C CA . PHE A 1 186 ? -2.225 -11.956 4.282 1.00 92.19 186 PHE A CA 1
ATOM 1458 C C . PHE A 1 186 ? -2.091 -12.101 2.760 1.00 92.19 186 PHE A C 1
ATOM 1460 O O . PHE A 1 186 ? -1.054 -11.738 2.201 1.00 92.19 186 PHE A O 1
ATOM 1467 N N . LEU A 1 187 ? -3.134 -12.561 2.067 1.00 91.62 187 LEU A N 1
ATOM 1468 C CA . LEU A 1 187 ? -3.153 -12.669 0.606 1.00 91.62 187 LEU A CA 1
ATOM 1469 C C . LEU A 1 187 ? -2.992 -11.289 -0.051 1.00 91.62 187 LEU A C 1
ATOM 1471 O O . LEU A 1 187 ? -2.174 -11.121 -0.955 1.00 91.62 187 LEU A O 1
ATOM 1475 N N . GLY A 1 188 ? -3.715 -10.279 0.445 1.00 91.69 188 GLY A N 1
ATOM 1476 C CA . GLY A 1 188 ? -3.593 -8.900 -0.031 1.00 91.69 188 GLY A CA 1
ATOM 1477 C C . GLY A 1 188 ? -2.186 -8.327 0.176 1.00 91.69 188 GLY A C 1
ATOM 1478 O O . GLY A 1 188 ? -1.609 -7.754 -0.751 1.00 91.69 188 GLY A O 1
ATOM 1479 N N . GLY A 1 189 ? -1.596 -8.531 1.358 1.00 90.12 189 GLY A N 1
ATOM 1480 C CA . GLY A 1 189 ? -0.245 -8.062 1.683 1.00 90.12 189 GLY A CA 1
ATOM 1481 C C . GLY A 1 189 ? 0.857 -8.766 0.883 1.00 90.12 189 GLY A C 1
ATOM 1482 O O . GLY A 1 189 ? 1.754 -8.115 0.345 1.00 90.12 189 GLY A O 1
ATOM 1483 N N . THR A 1 190 ? 0.777 -10.090 0.741 1.00 87.00 190 THR A N 1
ATOM 1484 C CA . THR A 1 190 ? 1.742 -10.879 -0.049 1.00 87.00 190 THR A CA 1
ATOM 1485 C C . THR A 1 190 ? 1.654 -10.575 -1.544 1.00 87.00 190 THR A C 1
ATOM 1487 O O . THR A 1 190 ? 2.685 -10.440 -2.210 1.00 87.00 190 THR A O 1
ATOM 1490 N N . SER A 1 191 ? 0.446 -10.371 -2.074 1.00 87.19 191 SER A N 1
ATOM 1491 C CA . SER A 1 191 ? 0.229 -9.856 -3.430 1.00 87.19 191 SER A CA 1
ATOM 1492 C C . SER A 1 191 ? 0.827 -8.451 -3.589 1.00 87.19 191 SER A C 1
ATOM 1494 O O . SER A 1 191 ? 1.547 -8.179 -4.549 1.00 87.19 191 SER A O 1
ATOM 1496 N N . ALA A 1 192 ? 0.620 -7.543 -2.628 1.00 88.38 192 ALA A N 1
ATOM 1497 C CA . ALA A 1 192 ? 1.205 -6.200 -2.684 1.00 88.38 192 ALA A CA 1
ATOM 1498 C C . ALA A 1 192 ? 2.740 -6.233 -2.769 1.00 88.38 192 ALA A C 1
ATOM 1500 O O . ALA A 1 192 ? 3.319 -5.544 -3.614 1.00 88.38 192 ALA A O 1
ATOM 1501 N N . ALA A 1 193 ? 3.377 -7.076 -1.953 1.00 86.62 193 ALA A N 1
ATOM 1502 C CA . ALA A 1 193 ? 4.824 -7.253 -1.948 1.00 86.62 193 ALA A CA 1
ATOM 1503 C C . ALA A 1 193 ? 5.343 -7.887 -3.251 1.00 86.62 193 ALA A C 1
ATOM 1505 O O . ALA A 1 193 ? 6.247 -7.340 -3.883 1.00 86.62 193 ALA A O 1
ATOM 1506 N N . SER A 1 194 ? 4.758 -9.005 -3.686 1.00 82.88 194 SER A N 1
ATOM 1507 C CA . SER A 1 194 ? 5.201 -9.725 -4.890 1.00 82.88 194 SER A CA 1
ATOM 1508 C C . SER A 1 194 ? 5.043 -8.887 -6.161 1.00 82.88 194 SER A C 1
ATOM 1510 O O . SER A 1 194 ? 6.017 -8.725 -6.900 1.00 82.88 194 SER A O 1
ATOM 1512 N N . GLY A 1 195 ? 3.878 -8.265 -6.374 1.00 80.88 195 GLY A N 1
ATOM 1513 C CA . GLY A 1 195 ? 3.650 -7.368 -7.509 1.00 80.88 195 GLY A CA 1
ATOM 1514 C C . GLY A 1 195 ? 4.622 -6.184 -7.520 1.00 80.88 195 GLY A C 1
ATOM 1515 O O . GLY A 1 195 ? 5.160 -5.825 -8.568 1.00 80.88 195 GLY A O 1
ATOM 1516 N N . MET A 1 196 ? 4.930 -5.608 -6.351 1.00 85.94 196 MET A N 1
ATOM 1517 C CA . MET A 1 196 ? 5.926 -4.540 -6.260 1.00 85.94 196 MET A CA 1
ATOM 1518 C C . MET A 1 196 ? 7.322 -5.020 -6.665 1.00 85.94 196 MET A C 1
ATOM 1520 O O . MET A 1 196 ? 7.998 -4.286 -7.389 1.00 85.94 196 MET A O 1
ATOM 1524 N N . VAL A 1 197 ? 7.751 -6.210 -6.237 1.00 83.62 197 VAL A N 1
ATOM 1525 C CA . VAL A 1 197 ? 9.076 -6.744 -6.587 1.00 83.62 197 VAL A CA 1
ATOM 1526 C C . VAL A 1 197 ? 9.181 -7.002 -8.087 1.00 83.62 197 VAL A C 1
ATOM 1528 O O . VAL A 1 197 ? 10.086 -6.461 -8.717 1.00 83.62 197 VAL A O 1
ATOM 1531 N N . ILE A 1 198 ? 8.227 -7.728 -8.675 1.00 78.62 198 ILE A N 1
ATOM 1532 C CA . ILE A 1 198 ? 8.250 -8.101 -10.100 1.00 78.62 198 ILE A CA 1
ATOM 1533 C C . ILE A 1 198 ? 8.363 -6.856 -10.985 1.00 78.62 198 ILE A C 1
ATOM 1535 O O . ILE A 1 198 ? 9.289 -6.736 -11.787 1.00 78.62 198 ILE A O 1
ATOM 1539 N N . VAL A 1 199 ? 7.454 -5.894 -10.804 1.00 79.38 199 VAL A N 1
ATOM 1540 C CA . VAL A 1 199 ? 7.396 -4.697 -11.656 1.00 79.38 199 VAL A CA 1
ATOM 1541 C C . VAL A 1 199 ? 8.647 -3.832 -11.466 1.00 79.38 199 VAL A C 1
ATOM 1543 O O . VAL A 1 199 ? 9.162 -3.261 -12.427 1.00 79.38 199 VAL A O 1
ATOM 1546 N N . SER A 1 200 ? 9.176 -3.744 -10.241 1.00 82.50 200 SER A N 1
ATOM 1547 C CA . SER A 1 200 ? 10.382 -2.949 -9.971 1.00 82.50 200 SER A CA 1
ATOM 1548 C C . SER A 1 200 ? 11.630 -3.589 -10.572 1.00 82.50 200 SER A C 1
ATOM 1550 O O . SER A 1 200 ? 12.463 -2.875 -11.128 1.00 82.50 200 SER A O 1
ATOM 1552 N N . THR A 1 201 ? 11.755 -4.916 -10.507 1.00 81.94 201 THR A N 1
ATOM 1553 C CA . THR A 1 201 ? 12.887 -5.628 -11.108 1.00 81.94 201 THR A CA 1
ATOM 1554 C C . THR A 1 201 ? 12.861 -5.546 -12.631 1.00 81.94 201 THR A C 1
ATOM 1556 O O . THR A 1 201 ? 13.914 -5.339 -13.229 1.00 81.94 201 THR A O 1
ATOM 1559 N N . ILE A 1 202 ? 11.683 -5.629 -13.257 1.00 79.50 202 ILE A N 1
ATOM 1560 C CA . ILE A 1 202 ? 11.537 -5.459 -14.711 1.00 79.50 202 ILE A CA 1
ATOM 1561 C C . ILE A 1 202 ? 11.946 -4.046 -15.132 1.00 79.50 202 ILE A C 1
ATOM 1563 O O . ILE A 1 202 ? 12.813 -3.893 -15.990 1.00 79.50 202 ILE A O 1
ATOM 1567 N N . ALA A 1 203 ? 11.386 -3.014 -14.492 1.00 81.00 203 ALA A N 1
ATOM 1568 C CA . ALA A 1 203 ? 11.727 -1.629 -14.814 1.00 81.00 203 ALA A CA 1
ATOM 1569 C C . ALA A 1 203 ? 13.232 -1.358 -14.644 1.00 81.00 203 ALA A C 1
ATOM 1571 O O . ALA A 1 203 ? 13.852 -0.716 -15.493 1.00 81.00 203 ALA A O 1
ATOM 1572 N N . LEU A 1 204 ? 13.839 -1.894 -13.579 1.00 84.62 204 LEU A N 1
ATOM 1573 C CA . LEU A 1 204 ? 15.276 -1.779 -13.345 1.00 84.62 204 LEU A CA 1
ATOM 1574 C C . LEU A 1 204 ? 16.094 -2.507 -14.420 1.00 84.62 204 LEU A C 1
ATOM 1576 O O . LEU A 1 204 ? 17.080 -1.956 -14.901 1.00 84.62 204 LEU A O 1
ATOM 1580 N N . ALA A 1 205 ? 15.692 -3.714 -14.824 1.00 81.62 205 ALA A N 1
ATOM 1581 C CA . ALA A 1 205 ? 16.379 -4.477 -15.862 1.00 81.62 205 ALA A CA 1
ATOM 1582 C C . ALA A 1 205 ? 16.343 -3.762 -17.222 1.00 81.62 205 ALA A C 1
ATOM 1584 O O . ALA A 1 205 ? 17.374 -3.691 -17.893 1.00 81.62 205 ALA A O 1
ATOM 1585 N N . ILE A 1 206 ? 15.197 -3.179 -17.596 1.00 78.69 206 ILE A N 1
ATOM 1586 C CA . ILE A 1 206 ? 15.042 -2.398 -18.834 1.00 78.69 206 ILE A CA 1
ATOM 1587 C C . ILE A 1 206 ? 15.978 -1.183 -18.815 1.00 78.69 206 ILE A C 1
ATOM 1589 O O . ILE A 1 206 ? 16.766 -1.001 -19.745 1.00 78.69 206 ILE A O 1
ATOM 1593 N N . MET A 1 207 ? 15.961 -0.395 -17.734 1.00 81.12 207 MET A N 1
ATOM 1594 C CA . MET A 1 207 ? 16.824 0.788 -17.612 1.00 81.12 207 MET A CA 1
ATOM 1595 C C . MET A 1 207 ? 18.308 0.430 -17.575 1.00 81.12 207 MET A C 1
ATOM 1597 O O . MET A 1 207 ? 19.104 1.041 -18.280 1.00 81.12 207 MET A O 1
ATOM 1601 N N . MET A 1 208 ? 18.704 -0.592 -16.811 1.00 83.88 208 MET A N 1
ATOM 1602 C CA . MET A 1 208 ? 20.101 -1.033 -16.780 1.00 83.88 208 MET A CA 1
ATOM 1603 C C . MET A 1 208 ? 20.562 -1.560 -18.142 1.00 83.88 208 MET A C 1
ATOM 1605 O O . MET A 1 208 ? 21.695 -1.295 -18.547 1.00 83.88 208 MET A O 1
ATOM 1609 N N . SER A 1 209 ? 19.706 -2.280 -18.870 1.00 79.12 209 SER A N 1
ATOM 1610 C CA . SER A 1 209 ? 20.028 -2.766 -20.213 1.00 79.12 209 SER A CA 1
ATOM 1611 C C . SER A 1 209 ? 20.281 -1.605 -21.180 1.00 79.12 209 SER A C 1
ATOM 1613 O O . SER A 1 209 ? 21.328 -1.559 -21.836 1.00 79.12 209 SER A O 1
ATOM 1615 N N . ASN A 1 210 ? 19.367 -0.633 -21.212 1.00 78.38 210 ASN A N 1
ATOM 1616 C CA . ASN A 1 210 ? 19.425 0.496 -22.137 1.00 78.38 210 ASN A CA 1
ATOM 1617 C C . ASN A 1 210 ? 20.525 1.512 -21.781 1.00 78.38 210 ASN A C 1
ATOM 1619 O O . ASN A 1 210 ? 21.296 1.916 -22.651 1.00 78.38 210 ASN A O 1
ATOM 1623 N N . ASP A 1 211 ? 20.645 1.881 -20.505 1.00 82.06 211 ASP A N 1
ATOM 1624 C CA . ASP A 1 211 ? 21.485 3.008 -20.079 1.00 82.06 211 ASP A CA 1
ATOM 1625 C C . ASP A 1 211 ? 22.895 2.584 -19.645 1.00 82.06 211 ASP A C 1
ATOM 1627 O O . ASP A 1 211 ? 23.819 3.400 -19.666 1.00 82.06 211 ASP A O 1
ATOM 1631 N N . LEU A 1 212 ? 23.100 1.312 -19.276 1.00 83.38 212 LEU A N 1
ATOM 1632 C CA . LEU A 1 212 ? 24.402 0.808 -18.828 1.00 83.38 212 LEU A CA 1
ATOM 1633 C C . LEU A 1 212 ? 24.975 -0.251 -19.772 1.00 83.38 212 LEU A C 1
ATOM 1635 O O . LEU A 1 212 ? 26.109 -0.108 -20.237 1.00 83.38 212 LEU A O 1
ATOM 1639 N N . VAL A 1 213 ? 24.222 -1.311 -20.071 1.00 83.19 213 VAL A N 1
ATOM 1640 C CA . VAL A 1 213 ? 24.755 -2.469 -20.812 1.00 83.19 213 VAL A CA 1
ATOM 1641 C C . VAL A 1 213 ? 24.990 -2.127 -22.281 1.00 83.19 213 VAL A C 1
ATOM 1643 O O . VAL A 1 213 ? 26.096 -2.335 -22.786 1.00 83.19 213 VAL A O 1
ATOM 1646 N N . MET A 1 214 ? 23.994 -1.562 -22.964 1.00 83.56 214 MET A N 1
ATOM 1647 C CA . MET A 1 214 ? 24.082 -1.212 -24.382 1.00 83.56 214 MET A CA 1
ATOM 1648 C C . MET A 1 214 ? 25.232 -0.233 -24.704 1.00 83.56 214 MET A C 1
ATOM 1650 O O . MET A 1 214 ? 26.046 -0.559 -25.577 1.00 83.56 214 MET A O 1
ATOM 1654 N N . PRO A 1 215 ? 25.413 0.912 -24.011 1.00 81.56 215 PRO A N 1
ATOM 1655 C CA . PRO A 1 215 ? 26.538 1.805 -24.295 1.00 81.56 215 PRO A CA 1
ATOM 1656 C C . PRO A 1 215 ? 27.894 1.172 -23.967 1.00 81.56 215 PRO A C 1
ATOM 1658 O O . PRO A 1 215 ? 28.875 1.406 -24.682 1.00 81.56 215 PRO A O 1
ATOM 1661 N N . LEU A 1 216 ? 27.974 0.335 -22.929 1.00 85.38 216 LEU A N 1
ATOM 1662 C CA . LEU A 1 216 ? 29.210 -0.350 -22.550 1.00 85.38 216 LEU A CA 1
ATOM 1663 C C . LEU A 1 216 ? 29.604 -1.421 -23.580 1.00 85.38 216 LEU A C 1
ATOM 1665 O O . LEU A 1 216 ? 30.782 -1.524 -23.947 1.00 85.38 216 LEU A O 1
ATOM 1669 N N . LEU A 1 217 ? 28.623 -2.145 -24.122 1.00 83.06 217 LEU A N 1
ATOM 1670 C CA . LEU A 1 217 ? 28.805 -3.102 -25.213 1.00 83.06 217 LEU A CA 1
ATOM 1671 C C . LEU A 1 217 ? 29.227 -2.395 -26.511 1.00 83.06 217 LEU A C 1
ATOM 1673 O O . LEU A 1 217 ? 30.215 -2.784 -27.137 1.00 83.06 217 LEU A O 1
ATOM 1677 N N . LEU A 1 218 ? 28.564 -1.293 -26.875 1.00 79.50 218 LEU A N 1
ATOM 1678 C CA . LEU A 1 218 ? 28.925 -0.485 -28.047 1.00 79.50 218 LEU A CA 1
ATOM 1679 C C . LEU A 1 218 ? 30.330 0.127 -27.921 1.00 79.50 218 LEU A C 1
ATOM 1681 O O . LEU A 1 218 ? 31.071 0.185 -28.908 1.00 79.50 218 LEU A O 1
ATOM 1685 N N . ARG A 1 219 ? 30.744 0.537 -26.715 1.00 81.00 219 ARG A N 1
ATOM 1686 C CA . ARG A 1 219 ? 32.110 1.020 -26.450 1.00 81.00 219 ARG A CA 1
ATOM 1687 C C . ARG A 1 219 ? 33.141 -0.100 -26.616 1.00 81.00 219 ARG A C 1
ATOM 1689 O O . ARG A 1 219 ? 34.172 0.131 -27.247 1.00 81.00 219 ARG A O 1
ATOM 1696 N N . ARG A 1 220 ? 32.854 -1.314 -26.126 1.00 78.31 220 ARG A N 1
ATOM 1697 C CA . ARG A 1 220 ? 33.700 -2.510 -26.329 1.00 78.31 220 ARG A CA 1
ATOM 1698 C C . ARG A 1 220 ? 33.834 -2.868 -27.814 1.00 78.31 220 ARG A C 1
ATOM 1700 O O . ARG A 1 220 ? 34.955 -3.067 -28.279 1.00 78.31 220 ARG A O 1
ATOM 1707 N N . ILE A 1 221 ? 32.733 -2.871 -28.571 1.00 76.00 221 ILE A N 1
ATOM 1708 C CA . ILE A 1 221 ? 32.735 -3.170 -30.015 1.00 76.00 221 ILE A CA 1
ATOM 1709 C C . ILE A 1 221 ? 33.510 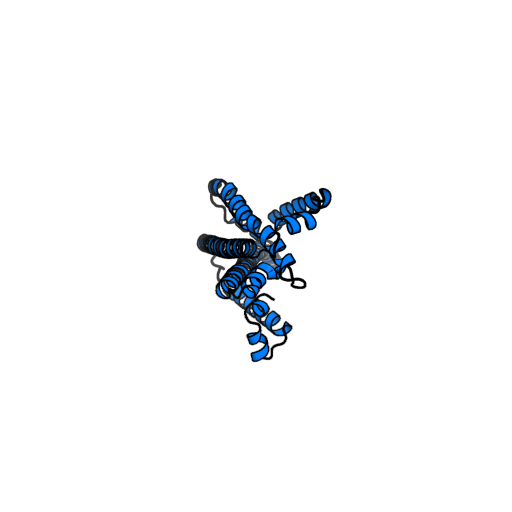-2.098 -30.799 1.00 76.00 221 ILE A C 1
ATOM 1711 O O . ILE A 1 221 ? 34.338 -2.441 -31.645 1.00 76.00 221 ILE A O 1
ATOM 1715 N N . LYS A 1 222 ? 33.332 -0.803 -30.486 1.00 71.31 222 LYS A N 1
ATOM 1716 C CA . LYS A 1 222 ? 34.126 0.286 -31.095 1.00 71.31 222 LYS A CA 1
ATOM 1717 C C . LYS A 1 222 ? 35.627 0.153 -30.812 1.00 71.31 222 LYS A C 1
ATOM 1719 O O . LYS A 1 222 ? 36.427 0.409 -31.713 1.00 71.31 222 LYS A O 1
ATOM 1724 N N . LEU A 1 223 ? 36.023 -0.243 -29.597 1.00 64.69 223 LEU A N 1
ATOM 1725 C CA . LEU A 1 223 ? 37.434 -0.503 -29.278 1.00 64.69 223 LEU A CA 1
ATOM 1726 C C . LEU A 1 223 ? 37.987 -1.701 -30.067 1.00 64.69 223 LEU A C 1
ATOM 1728 O O . LEU A 1 223 ? 39.083 -1.603 -30.617 1.00 64.69 223 LEU A O 1
ATOM 1732 N N . ALA A 1 224 ? 37.222 -2.789 -30.187 1.00 62.66 224 ALA A N 1
ATOM 1733 C CA . ALA A 1 224 ? 37.619 -3.960 -30.971 1.00 62.66 224 ALA A CA 1
ATOM 1734 C C . ALA A 1 224 ? 37.783 -3.628 -32.469 1.00 62.66 224 ALA A C 1
ATOM 1736 O O . ALA A 1 224 ? 38.776 -4.007 -33.091 1.00 62.66 224 ALA A O 1
ATOM 1737 N N . HIS A 1 225 ? 36.874 -2.832 -33.042 1.00 60.50 225 HIS A N 1
ATOM 1738 C CA . HIS A 1 225 ? 36.965 -2.377 -34.436 1.00 60.50 225 HIS A CA 1
ATOM 1739 C C . HIS A 1 225 ? 38.128 -1.402 -34.700 1.00 60.50 225 HIS A C 1
ATOM 1741 O O . HIS A 1 225 ? 38.690 -1.402 -35.799 1.00 60.50 225 HIS A O 1
ATOM 1747 N N . ARG A 1 226 ? 38.541 -0.589 -33.713 1.00 58.81 226 ARG A N 1
ATOM 1748 C CA . ARG A 1 226 ? 39.751 0.251 -33.835 1.00 58.81 226 ARG A CA 1
ATOM 1749 C C . ARG A 1 226 ? 41.026 -0.587 -33.990 1.00 58.81 226 ARG A C 1
ATOM 1751 O O . ARG A 1 226 ? 41.911 -0.172 -34.733 1.00 58.81 226 ARG A O 1
ATOM 1758 N N . SER A 1 227 ? 41.098 -1.763 -33.361 1.00 57.62 227 SER A N 1
ATOM 1759 C CA . SER A 1 227 ? 42.258 -2.664 -33.457 1.00 57.62 227 SER A CA 1
ATOM 1760 C C . SER A 1 227 ? 42.424 -3.256 -34.871 1.00 57.62 227 SER A C 1
ATOM 1762 O O . SER A 1 227 ? 43.520 -3.241 -35.432 1.00 57.62 227 SER A O 1
ATOM 1764 N N . HIS A 1 228 ? 41.324 -3.642 -35.536 1.00 56.44 228 HIS A N 1
ATOM 1765 C CA . HIS A 1 228 ? 41.358 -4.150 -36.920 1.00 56.44 228 HIS A CA 1
ATOM 1766 C C . HIS A 1 228 ? 41.760 -3.102 -37.977 1.00 56.44 228 HIS A C 1
ATOM 1768 O O . HIS A 1 228 ? 42.417 -3.445 -38.966 1.00 56.44 228 HIS A O 1
ATOM 1774 N N . ARG A 1 229 ? 41.422 -1.815 -37.782 1.00 57.94 229 ARG A N 1
ATOM 1775 C CA . ARG A 1 229 ? 41.870 -0.739 -38.694 1.00 57.94 229 ARG A CA 1
ATOM 1776 C C . ARG A 1 229 ? 43.385 -0.517 -38.641 1.00 57.94 229 ARG A C 1
ATOM 1778 O O . ARG A 1 229 ? 43.971 -0.186 -39.667 1.00 57.94 229 ARG A O 1
ATOM 1785 N N . HIS A 1 230 ? 44.020 -0.741 -37.489 1.00 56.50 230 HIS A N 1
ATOM 1786 C CA . HIS A 1 230 ? 45.470 -0.580 -37.345 1.00 56.50 230 HIS A CA 1
ATOM 1787 C C . HIS A 1 230 ? 46.243 -1.718 -38.038 1.00 56.50 230 HIS A C 1
ATOM 1789 O O . HIS A 1 230 ? 47.221 -1.463 -38.734 1.00 56.50 230 HIS A O 1
ATOM 1795 N N . LEU A 1 231 ? 45.735 -2.956 -37.961 1.00 56.66 231 LEU A N 1
ATOM 1796 C CA . LEU A 1 231 ? 46.288 -4.110 -38.687 1.00 56.66 231 LEU A CA 1
ATOM 1797 C C . LEU A 1 231 ? 46.131 -3.986 -40.212 1.00 56.66 231 LEU A C 1
ATOM 1799 O O . LEU A 1 231 ? 47.043 -4.341 -40.954 1.00 56.66 231 LEU A O 1
ATOM 1803 N N . SER A 1 232 ? 45.018 -3.421 -40.689 1.00 59.28 232 SER A N 1
ATOM 1804 C CA . SER A 1 232 ? 44.799 -3.200 -42.130 1.00 59.28 232 SER A CA 1
ATOM 1805 C C . SER A 1 232 ? 45.769 -2.166 -42.723 1.00 59.28 232 SER A C 1
ATOM 1807 O O . SER A 1 232 ? 46.222 -2.327 -43.854 1.00 59.28 232 SER A O 1
ATOM 1809 N N . GLY A 1 233 ? 46.136 -1.129 -41.958 1.00 60.88 233 GLY A N 1
ATOM 1810 C CA . GLY A 1 233 ? 47.158 -0.157 -42.366 1.00 60.88 233 GLY A CA 1
ATOM 1811 C C . GLY A 1 233 ? 48.572 -0.747 -42.393 1.00 60.88 233 GLY A C 1
ATOM 1812 O O . GLY A 1 233 ? 49.341 -0.466 -43.310 1.00 60.88 233 GLY A O 1
ATOM 1813 N N . LEU A 1 234 ? 48.892 -1.622 -41.437 1.00 61.19 234 LEU A N 1
ATOM 1814 C CA . LEU A 1 234 ? 50.205 -2.267 -41.326 1.00 61.19 234 LEU A CA 1
ATOM 1815 C C . LEU A 1 234 ? 50.424 -3.319 -42.433 1.00 61.19 234 LEU A C 1
ATOM 1817 O O . LEU A 1 234 ? 51.512 -3.406 -42.999 1.00 61.19 234 LEU A O 1
ATOM 1821 N N . LEU A 1 235 ? 49.367 -4.032 -42.837 1.00 59.88 235 LEU A N 1
ATOM 1822 C CA . LEU A 1 235 ? 49.400 -4.956 -43.980 1.00 59.88 235 LEU A CA 1
ATOM 1823 C C . LEU A 1 235 ? 49.557 -4.244 -45.338 1.00 59.88 235 LEU A C 1
ATOM 1825 O O . LEU A 1 235 ? 50.166 -4.799 -46.250 1.00 59.88 235 LEU A O 1
ATOM 1829 N N . LEU A 1 236 ? 49.059 -3.011 -45.487 1.00 58.59 236 LEU A N 1
ATOM 1830 C CA . LEU A 1 236 ? 49.248 -2.221 -46.714 1.00 58.59 236 LEU A CA 1
ATOM 1831 C C . LEU A 1 236 ? 50.675 -1.675 -46.867 1.00 58.59 236 LEU A C 1
ATOM 1833 O O . LEU A 1 236 ? 51.131 -1.498 -47.996 1.00 58.59 236 LEU A O 1
ATOM 1837 N N . ILE A 1 237 ? 51.383 -1.439 -45.759 1.00 65.06 237 ILE A N 1
ATOM 1838 C CA . ILE A 1 237 ? 52.791 -1.011 -45.771 1.00 65.06 237 ILE A CA 1
ATOM 1839 C C . ILE A 1 237 ? 53.703 -2.183 -46.152 1.00 65.06 237 ILE A C 1
ATOM 1841 O O . ILE A 1 237 ? 54.602 -2.009 -46.968 1.00 65.06 237 ILE A O 1
ATOM 1845 N N . ILE A 1 238 ? 53.420 -3.391 -45.655 1.00 60.34 238 ILE A N 1
ATOM 1846 C CA . ILE A 1 238 ? 54.192 -4.599 -45.993 1.00 60.34 238 ILE A CA 1
ATOM 1847 C C . ILE A 1 238 ? 54.008 -4.997 -47.467 1.00 60.34 238 ILE A C 1
ATOM 1849 O O . ILE A 1 238 ? 54.922 -5.537 -48.073 1.00 60.34 238 ILE A O 1
ATOM 1853 N N . ARG A 1 239 ? 52.860 -4.689 -48.084 1.00 51.97 239 ARG A N 1
ATOM 1854 C CA . ARG A 1 239 ? 52.606 -4.984 -49.508 1.00 51.97 239 ARG A CA 1
ATOM 1855 C C . ARG A 1 239 ? 53.227 -3.966 -50.483 1.00 51.97 239 ARG A C 1
ATOM 1857 O O . ARG A 1 239 ? 53.085 -4.134 -51.691 1.00 51.97 239 ARG A O 1
ATOM 1864 N N . ARG A 1 240 ? 53.844 -2.889 -49.980 1.00 54.66 240 ARG A N 1
ATOM 1865 C CA . ARG A 1 240 ? 54.514 -1.840 -50.777 1.00 54.66 240 ARG A CA 1
ATOM 1866 C C . ARG A 1 240 ? 56.045 -1.819 -50.622 1.00 54.66 240 ARG A C 1
ATOM 1868 O O . ARG A 1 240 ? 56.666 -0.961 -51.242 1.00 54.66 240 ARG A O 1
ATOM 1875 N N . ALA A 1 241 ? 56.622 -2.715 -49.820 1.00 49.00 241 ALA A N 1
ATOM 1876 C CA . ALA A 1 241 ? 58.064 -2.970 -49.735 1.00 49.00 241 ALA A CA 1
ATOM 1877 C C . ALA A 1 241 ? 58.423 -4.202 -50.576 1.00 49.00 241 ALA A C 1
ATOM 1879 O O . ALA A 1 241 ? 59.527 -4.198 -51.159 1.00 49.00 241 ALA A O 1
#